Protein AF-A0A1H6Q653-F1 (afdb_monomer_lite)

Radius of gyration: 21.69 Å; chains: 1; bounding box: 56×38×57 Å

Foldseek 3Di:
DFDPLLLVLQPWDFDDDPFTKTKHALQCPSPPQQWDFDADPVRAGPWIGGPNHTDDSVVSVVVNVQRRPKMWMQGPVVRDIDIDSDDPVSNVSSVVRSVVSSVVSVVVLVVLLVVLVVVLVVVLVVCVVVVNDPVRSVVSVQLSVQLSVCCVVCVSVLCNVCVPDDPVVSSVVSVVVSNVVSVVVD

Structure (mmCIF, N/CA/C/O backbone):
data_AF-A0A1H6Q653-F1
#
_entry.id   AF-A0A1H6Q653-F1
#
loop_
_atom_site.group_PDB
_atom_site.id
_atom_site.type_symbol
_atom_site.label_atom_id
_atom_site.label_alt_id
_atom_site.label_comp_id
_atom_site.label_asym_id
_atom_site.label_entity_id
_atom_site.label_seq_id
_atom_site.pdbx_PDB_ins_code
_atom_site.Cartn_x
_atom_site.Cartn_y
_atom_site.Cartn_z
_atom_site.occupancy
_atom_site.B_iso_or_equiv
_atom_site.auth_seq_id
_atom_site.auth_comp_id
_atom_site.auth_asym_id
_atom_site.auth_atom_id
_atom_site.pdbx_PDB_model_num
ATOM 1 N N . MET A 1 1 ? -12.067 5.304 -8.163 1.00 85.94 1 MET A N 1
ATOM 2 C CA . MET A 1 1 ? -11.241 6.186 -7.327 1.00 85.94 1 MET A CA 1
ATOM 3 C C . MET A 1 1 ? -10.542 5.385 -6.250 1.00 85.94 1 MET A C 1
ATOM 5 O O . MET A 1 1 ? -11.200 4.872 -5.347 1.00 85.94 1 MET A O 1
ATOM 9 N N . MET A 1 2 ? -9.223 5.234 -6.384 1.00 90.38 2 MET A N 1
ATOM 10 C CA . MET A 1 2 ? -8.399 4.565 -5.373 1.00 90.38 2 MET A CA 1
ATOM 11 C C . MET A 1 2 ? -8.226 5.456 -4.147 1.00 90.38 2 MET A C 1
ATOM 13 O O . MET A 1 2 ? -8.045 6.671 -4.261 1.00 90.38 2 MET A O 1
ATOM 17 N N . GLN A 1 3 ? -8.271 4.842 -2.966 1.00 89.19 3 GLN A N 1
ATOM 18 C CA . GLN A 1 3 ? -8.083 5.576 -1.720 1.00 89.19 3 GLN A CA 1
ATOM 19 C C . GLN A 1 3 ? -6.610 5.926 -1.499 1.00 89.19 3 GLN A C 1
ATOM 21 O O . GLN A 1 3 ? -5.706 5.122 -1.724 1.00 89.19 3 GLN A O 1
ATOM 26 N N . ARG A 1 4 ? -6.382 7.138 -0.996 1.00 88.69 4 ARG A N 1
ATOM 27 C CA . ARG A 1 4 ? -5.061 7.672 -0.651 1.00 88.69 4 ARG A CA 1
ATOM 28 C C . ARG A 1 4 ? -4.251 6.714 0.224 1.00 88.69 4 ARG A C 1
ATOM 30 O O . ARG A 1 4 ? -3.125 6.368 -0.117 1.00 88.69 4 ARG A O 1
ATOM 37 N N . ASP A 1 5 ? -4.856 6.248 1.308 1.00 84.25 5 ASP A N 1
ATOM 38 C CA . ASP A 1 5 ? -4.221 5.349 2.270 1.00 84.25 5 ASP A CA 1
ATOM 39 C C . ASP A 1 5 ? -3.778 4.039 1.603 1.00 84.25 5 ASP A C 1
ATOM 41 O O . ASP A 1 5 ? -2.650 3.580 1.781 1.00 84.25 5 ASP A O 1
ATOM 45 N N . THR A 1 6 ? -4.625 3.481 0.741 1.00 87.94 6 THR A N 1
ATOM 46 C CA . THR A 1 6 ? -4.312 2.286 -0.045 1.00 87.94 6 THR A CA 1
ATOM 47 C C . THR A 1 6 ? -3.056 2.471 -0.896 1.00 87.94 6 THR A C 1
ATOM 49 O O . THR A 1 6 ? -2.191 1.597 -0.915 1.00 87.94 6 THR A O 1
ATOM 52 N N . LEU A 1 7 ? -2.936 3.601 -1.592 1.00 90.19 7 LEU A N 1
ATOM 53 C CA . LEU A 1 7 ? -1.801 3.876 -2.472 1.00 90.19 7 LEU A CA 1
ATOM 54 C C . LEU A 1 7 ? -0.503 4.115 -1.689 1.00 90.19 7 LEU A C 1
ATOM 56 O O . LEU A 1 7 ? 0.554 3.630 -2.089 1.00 90.19 7 LEU A O 1
ATOM 60 N N . VAL A 1 8 ? -0.585 4.775 -0.531 1.00 88.69 8 VAL A N 1
ATOM 61 C CA . VAL A 1 8 ? 0.550 4.903 0.399 1.00 88.69 8 VAL A CA 1
ATOM 62 C C . VAL A 1 8 ? 1.004 3.528 0.899 1.00 88.69 8 VAL A C 1
ATOM 64 O O . VAL A 1 8 ? 2.202 3.264 0.987 1.00 88.69 8 VAL A O 1
ATOM 67 N N . ALA A 1 9 ? 0.065 2.616 1.168 1.00 83.94 9 ALA A N 1
ATOM 68 C CA . ALA A 1 9 ? 0.374 1.268 1.653 1.00 83.94 9 ALA A CA 1
ATOM 69 C C . ALA A 1 9 ? 1.198 0.438 0.675 1.00 83.94 9 ALA A C 1
ATOM 71 O O . ALA A 1 9 ? 1.962 -0.429 1.094 1.00 83.94 9 ALA A O 1
ATOM 72 N N . ILE A 1 10 ? 1.034 0.695 -0.620 1.00 86.81 10 ILE A N 1
ATOM 73 C CA . ILE A 1 10 ? 1.745 -0.016 -1.682 1.00 86.81 10 ILE A CA 1
ATOM 74 C C . ILE A 1 10 ? 2.991 0.747 -2.163 1.00 86.81 10 ILE A C 1
ATOM 76 O O . ILE A 1 10 ? 3.562 0.392 -3.189 1.00 86.81 10 ILE A O 1
ATOM 80 N N . GLY A 1 11 ? 3.430 1.769 -1.417 1.00 87.94 11 GLY A N 1
ATOM 81 C CA . GLY A 1 11 ? 4.698 2.471 -1.642 1.00 87.94 11 GLY A CA 1
ATOM 82 C C . GLY A 1 11 ? 4.579 3.885 -2.212 1.00 87.94 11 GLY A C 1
ATOM 83 O O . GLY A 1 11 ? 5.605 4.494 -2.505 1.00 87.94 11 GLY A O 1
ATOM 84 N N . GLY A 1 12 ? 3.365 4.421 -2.361 1.00 92.00 12 GLY A N 1
ATOM 85 C CA . GLY A 1 12 ? 3.156 5.7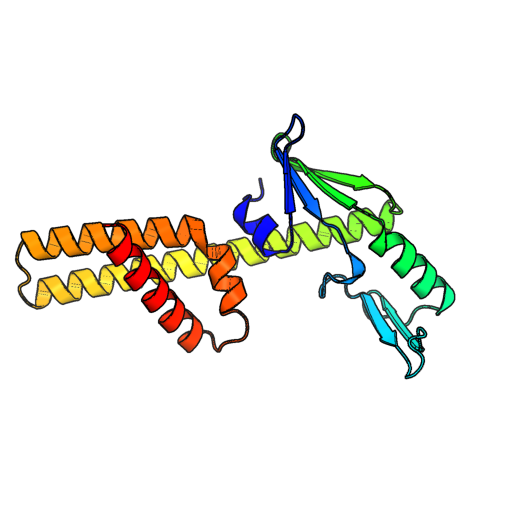87 -2.837 1.00 92.00 12 GLY A CA 1
ATOM 86 C C . GLY A 1 12 ? 3.648 6.833 -1.833 1.00 92.00 12 GLY A C 1
ATOM 87 O O . GLY A 1 12 ? 3.426 6.713 -0.625 1.00 92.00 12 GLY A O 1
ATOM 88 N N . LYS A 1 13 ? 4.288 7.888 -2.335 1.00 91.75 13 LYS A N 1
ATOM 89 C CA . LYS A 1 13 ? 4.781 9.032 -1.559 1.00 91.75 13 LYS A CA 1
ATOM 90 C C . LYS A 1 13 ? 3.986 10.284 -1.897 1.00 91.75 13 LYS A C 1
ATOM 92 O O . LYS A 1 13 ? 3.662 10.517 -3.056 1.00 91.75 13 LYS A O 1
ATOM 97 N N . TYR A 1 14 ? 3.678 11.096 -0.888 1.00 91.62 14 TYR A N 1
ATOM 98 C CA . TYR A 1 14 ? 2.944 12.346 -1.090 1.00 91.62 14 TYR A CA 1
ATOM 99 C C . TYR A 1 14 ? 3.755 13.358 -1.871 1.00 91.62 14 TYR A C 1
ATOM 101 O O . TYR A 1 14 ? 4.890 13.668 -1.509 1.00 91.62 14 TYR A O 1
ATOM 109 N N . TRP A 1 15 ? 3.107 13.920 -2.883 1.00 90.38 15 TRP A N 1
ATOM 110 C CA . TRP A 1 15 ? 3.552 15.114 -3.564 1.00 90.38 15 TRP A CA 1
ATOM 111 C C . TRP A 1 15 ? 2.441 16.156 -3.508 1.00 90.38 15 TRP A C 1
ATOM 113 O O . TRP A 1 15 ? 1.271 15.873 -3.778 1.00 90.38 15 TRP A O 1
ATOM 123 N N . ARG A 1 16 ? 2.805 17.364 -3.087 1.00 82.38 16 ARG A N 1
ATOM 124 C CA . ARG A 1 16 ? 1.890 18.497 -3.012 1.00 82.38 16 ARG A CA 1
ATOM 125 C C . ARG A 1 16 ? 2.578 19.688 -3.654 1.00 82.38 16 ARG A C 1
ATOM 127 O O . ARG A 1 16 ? 3.237 20.462 -2.971 1.00 82.38 16 ARG A O 1
ATOM 134 N N . ASP A 1 17 ? 2.409 19.793 -4.963 1.00 77.81 17 ASP A N 1
ATOM 135 C CA . ASP A 1 17 ? 2.777 20.969 -5.742 1.00 77.81 17 ASP A CA 1
ATOM 136 C C . ASP A 1 17 ? 1.609 21.289 -6.676 1.00 77.81 17 ASP A C 1
ATOM 138 O O . ASP A 1 17 ? 1.369 20.570 -7.643 1.00 77.81 17 ASP A O 1
ATOM 142 N N . ASN A 1 18 ? 0.812 22.297 -6.306 1.00 76.56 18 ASN A N 1
ATOM 143 C CA . ASN A 1 18 ? -0.440 22.747 -6.944 1.00 76.56 18 ASN A CA 1
ATOM 144 C C . ASN A 1 18 ? -1.599 21.733 -7.035 1.00 76.56 18 ASN A C 1
ATOM 146 O O . ASN A 1 18 ? -2.757 22.142 -6.983 1.00 76.56 18 ASN A O 1
ATOM 150 N N . GLN A 1 19 ? -1.321 20.432 -7.094 1.00 84.75 19 GLN A N 1
ATOM 151 C CA . GLN A 1 19 ? -2.299 19.347 -7.098 1.00 84.75 19 GLN A CA 1
ATOM 152 C C . GLN A 1 19 ? -1.905 18.270 -6.088 1.00 84.75 19 GLN A C 1
ATOM 154 O O . GLN A 1 19 ? -0.725 18.022 -5.818 1.00 84.75 19 GLN A O 1
ATOM 159 N N . GLU A 1 20 ? -2.912 17.626 -5.500 1.00 91.44 20 GLU A N 1
ATOM 160 C CA . GLU A 1 20 ? -2.680 16.481 -4.631 1.00 91.44 20 GLU A CA 1
ATOM 161 C C . GLU A 1 20 ? -2.431 15.240 -5.488 1.00 91.44 20 GLU A C 1
ATOM 163 O O . GLU A 1 20 ? -3.301 14.801 -6.242 1.00 91.44 20 GLU A O 1
ATOM 168 N N . SER A 1 21 ? -1.234 14.675 -5.359 1.00 94.00 21 SER A N 1
ATOM 169 C CA . SER A 1 21 ? -0.830 13.465 -6.067 1.00 94.00 21 SER A CA 1
ATOM 170 C C . SER A 1 21 ? 0.003 12.556 -5.166 1.00 94.00 21 SER A C 1
ATOM 172 O O . SER A 1 21 ? 0.525 12.951 -4.115 1.00 94.00 21 SER A O 1
ATOM 174 N N . LEU A 1 22 ? 0.097 11.294 -5.566 1.00 95.12 22 LEU A N 1
ATOM 175 C CA . LEU A 1 22 ? 1.086 10.362 -5.039 1.00 95.12 22 LEU A CA 1
ATOM 176 C C . LEU A 1 22 ? 2.050 9.996 -6.150 1.00 95.12 22 LEU A C 1
ATOM 178 O O . LEU A 1 22 ? 1.614 9.769 -7.271 1.00 95.12 22 LEU A O 1
ATOM 182 N N . TYR A 1 23 ? 3.331 9.874 -5.834 1.00 94.88 23 TYR A N 1
ATOM 183 C CA . TYR A 1 23 ? 4.325 9.359 -6.765 1.00 94.88 23 TYR A CA 1
ATOM 184 C C . TYR A 1 23 ? 4.951 8.067 -6.256 1.00 94.88 23 TYR A C 1
ATOM 186 O O . TYR A 1 23 ? 5.047 7.817 -5.053 1.00 94.88 23 TYR A O 1
ATOM 194 N N . PHE A 1 24 ? 5.380 7.249 -7.203 1.00 94.00 24 PHE A N 1
ATOM 195 C CA . PHE A 1 24 ? 6.100 6.008 -7.003 1.00 94.00 24 PHE A CA 1
ATOM 196 C C . PHE A 1 24 ? 7.468 6.171 -7.654 1.00 94.00 24 PHE A C 1
ATOM 198 O O . PHE A 1 24 ? 7.561 6.459 -8.846 1.00 94.00 24 PHE A O 1
ATOM 205 N N . GLU A 1 25 ? 8.516 5.988 -6.861 1.00 92.12 25 GLU A N 1
ATOM 206 C CA . GLU A 1 25 ? 9.911 6.021 -7.296 1.00 92.12 25 GLU A CA 1
ATOM 207 C C . GLU A 1 25 ? 10.604 4.712 -6.911 1.00 92.12 25 GLU A C 1
ATOM 209 O O . GLU A 1 25 ? 10.045 3.899 -6.170 1.00 92.12 25 GLU A O 1
ATOM 214 N N . GLY A 1 26 ? 11.831 4.504 -7.397 1.00 86.81 26 GLY A N 1
ATOM 215 C CA . GLY A 1 26 ? 12.579 3.288 -7.083 1.00 86.81 26 GLY A CA 1
ATOM 216 C C . GLY A 1 26 ? 11.827 2.037 -7.535 1.00 86.81 26 GLY A C 1
ATOM 217 O O . GLY A 1 26 ? 11.799 1.039 -6.820 1.00 86.81 26 GLY A O 1
ATOM 218 N N . LEU A 1 27 ? 11.204 2.092 -8.717 1.00 87.19 27 LEU A N 1
ATOM 219 C CA . LEU A 1 27 ? 10.243 1.090 -9.188 1.00 87.19 27 LEU A CA 1
ATOM 220 C C . LEU A 1 27 ? 10.844 -0.322 -9.225 1.00 87.19 27 LEU A C 1
ATOM 222 O O . LEU A 1 27 ? 10.144 -1.293 -8.973 1.00 87.19 27 LEU A O 1
ATOM 226 N N . HIS A 1 28 ? 12.156 -0.443 -9.432 1.00 82.06 28 HIS A N 1
ATOM 227 C CA . HIS A 1 28 ? 12.895 -1.707 -9.352 1.00 82.06 28 HIS A CA 1
ATOM 228 C C . HIS A 1 28 ? 12.794 -2.423 -7.989 1.00 82.06 28 HIS A C 1
ATOM 230 O O . HIS A 1 28 ? 12.995 -3.631 -7.928 1.00 82.06 28 HIS A O 1
ATOM 236 N N . GLN A 1 29 ? 12.496 -1.700 -6.904 1.00 76.81 29 GLN A N 1
ATOM 237 C CA . GLN A 1 29 ? 12.327 -2.246 -5.549 1.00 76.81 29 GLN A CA 1
ATOM 238 C C . GLN A 1 29 ? 10.897 -2.687 -5.263 1.00 76.81 29 GLN A C 1
ATOM 240 O O . GLN A 1 29 ? 10.632 -3.291 -4.223 1.00 76.81 29 GLN A O 1
ATOM 245 N N . LEU A 1 30 ? 9.958 -2.389 -6.162 1.00 72.94 30 LEU A N 1
ATOM 246 C CA . LEU A 1 30 ? 8.613 -2.917 -6.050 1.00 72.94 30 LEU A CA 1
ATOM 247 C C . LEU A 1 30 ? 8.711 -4.428 -6.279 1.00 72.94 30 LEU A C 1
ATOM 249 O O . LEU A 1 30 ? 8.698 -4.894 -7.419 1.00 72.94 30 LEU A O 1
ATOM 253 N N . GLU A 1 31 ? 8.776 -5.190 -5.177 1.00 60.97 31 GLU A N 1
ATOM 254 C CA . GLU A 1 31 ? 8.903 -6.662 -5.120 1.00 60.97 31 GLU A CA 1
ATOM 255 C C . GLU A 1 31 ? 7.953 -7.390 -6.088 1.00 60.97 31 GLU A C 1
ATOM 257 O O . GLU A 1 31 ? 8.161 -8.535 -6.480 1.00 60.97 31 GLU A O 1
ATOM 262 N N . LYS A 1 32 ? 6.879 -6.708 -6.481 1.00 63.88 32 LYS A N 1
ATOM 263 C CA . LYS A 1 32 ? 5.774 -7.215 -7.276 1.00 63.88 32 LYS A CA 1
ATOM 264 C C . LYS A 1 32 ? 5.751 -6.695 -8.712 1.00 63.88 32 LYS A C 1
ATOM 266 O O . LYS A 1 32 ? 4.692 -6.762 -9.329 1.00 63.88 32 LYS A O 1
ATOM 271 N N . LEU A 1 33 ? 6.864 -6.214 -9.274 1.00 67.50 33 LEU A N 1
ATOM 272 C CA . LEU A 1 33 ? 7.015 -6.027 -10.729 1.00 67.50 33 LEU A CA 1
ATOM 273 C C . LEU A 1 33 ? 7.331 -7.324 -11.486 1.00 67.50 33 LEU A C 1
ATOM 275 O O . LEU A 1 33 ? 7.386 -7.311 -12.710 1.00 67.50 33 LEU A O 1
ATOM 279 N N . ASN A 1 34 ? 7.497 -8.453 -10.780 1.00 75.69 34 ASN A N 1
ATOM 280 C CA . ASN A 1 34 ? 8.090 -9.687 -11.321 1.00 75.69 34 ASN A CA 1
ATOM 281 C C . ASN A 1 34 ? 9.407 -9.405 -12.052 1.00 75.69 34 ASN A C 1
ATOM 283 O O . ASN A 1 34 ? 9.733 -10.105 -13.006 1.00 75.69 34 ASN A O 1
ATOM 287 N N . PHE A 1 35 ? 10.115 -8.365 -11.620 1.00 85.44 35 PHE A N 1
ATOM 288 C CA . PHE A 1 35 ? 11.455 -8.067 -12.062 1.00 85.44 35 PHE A CA 1
ATOM 289 C C . PHE A 1 35 ? 12.388 -8.469 -10.932 1.00 85.44 35 PHE A C 1
ATOM 291 O O . PHE A 1 35 ? 12.412 -7.838 -9.878 1.00 85.44 35 PHE A O 1
ATOM 298 N N . GLN A 1 36 ? 13.071 -9.589 -11.119 1.00 87.62 36 GLN A N 1
ATOM 299 C CA . GLN A 1 36 ? 14.013 -10.130 -10.153 1.00 87.62 36 GLN A CA 1
ATOM 300 C C . GLN A 1 36 ? 15.399 -10.036 -10.758 1.00 87.62 36 GLN A C 1
ATOM 302 O O . GLN A 1 36 ? 15.593 -10.385 -11.919 1.00 87.62 36 GLN A O 1
ATOM 307 N N . VAL A 1 37 ? 16.357 -9.567 -9.971 1.00 89.25 37 VAL A N 1
ATOM 308 C CA . VAL A 1 37 ? 17.746 -9.458 -10.401 1.00 89.25 37 VAL A CA 1
ATOM 309 C C . VAL A 1 37 ? 18.601 -10.177 -9.378 1.00 89.25 37 VAL A C 1
ATOM 311 O O . VAL A 1 37 ? 18.590 -9.838 -8.196 1.00 89.25 37 VAL A O 1
ATOM 314 N N . VAL A 1 38 ? 19.334 -11.180 -9.844 1.00 90.56 38 VAL A N 1
ATOM 315 C CA . VAL A 1 38 ? 20.347 -11.882 -9.064 1.00 90.56 38 VAL A CA 1
ATOM 316 C C . VAL A 1 38 ? 21.681 -11.218 -9.359 1.00 90.56 38 VAL A C 1
ATOM 318 O O . VAL A 1 38 ? 22.100 -11.132 -10.516 1.00 90.56 38 VAL A O 1
ATOM 321 N N . TYR A 1 39 ? 22.346 -10.747 -8.311 1.00 92.56 39 TYR A N 1
ATOM 322 C CA . TYR A 1 39 ? 23.678 -10.160 -8.400 1.00 92.56 39 TYR A CA 1
ATOM 323 C C . TYR A 1 39 ? 24.736 -11.201 -8.026 1.00 92.56 39 TYR A C 1
ATOM 325 O O . TYR A 1 39 ? 24.497 -12.053 -7.170 1.00 92.56 39 TYR A O 1
ATOM 333 N N . ASP A 1 40 ? 25.898 -11.145 -8.671 1.00 92.81 40 ASP A N 1
ATOM 334 C CA . ASP A 1 40 ? 27.069 -11.920 -8.259 1.00 92.81 40 ASP A CA 1
ATOM 335 C C . ASP A 1 40 ? 27.786 -11.278 -7.055 1.00 92.81 40 ASP A C 1
ATOM 337 O O . ASP A 1 40 ? 27.420 -10.202 -6.574 1.00 92.81 40 ASP A O 1
ATOM 341 N N . SER A 1 41 ? 28.841 -11.934 -6.560 1.00 94.00 41 SER A N 1
ATOM 342 C CA . SER A 1 41 ? 29.646 -11.441 -5.434 1.00 94.00 41 SER A CA 1
ATOM 343 C C . SER A 1 41 ? 30.362 -10.114 -5.713 1.00 94.00 41 SER A C 1
ATOM 345 O O . SER A 1 41 ? 30.824 -9.472 -4.774 1.00 94.00 41 SER A O 1
ATOM 347 N N . ALA A 1 42 ? 30.473 -9.703 -6.979 1.00 94.06 42 ALA A N 1
ATOM 348 C CA . ALA A 1 42 ? 31.050 -8.426 -7.388 1.00 94.06 42 ALA A CA 1
ATOM 349 C C . ALA A 1 42 ? 29.984 -7.326 -7.572 1.00 94.06 42 ALA A C 1
ATOM 351 O O . ALA A 1 42 ? 30.320 -6.210 -7.967 1.00 94.06 42 ALA A O 1
ATOM 352 N N . GLY A 1 43 ? 28.704 -7.619 -7.307 1.00 90.75 43 GLY A N 1
ATOM 353 C CA . GLY A 1 43 ? 27.592 -6.681 -7.478 1.00 90.75 43 GLY A CA 1
ATOM 354 C C . GLY A 1 43 ? 27.145 -6.501 -8.932 1.00 90.75 43 GLY A C 1
ATOM 355 O O . GLY A 1 43 ? 26.387 -5.581 -9.235 1.00 90.75 43 GLY A O 1
ATOM 356 N N . SER A 1 44 ? 27.593 -7.359 -9.849 1.00 90.75 44 SER A N 1
ATOM 357 C CA . SER A 1 44 ? 27.161 -7.341 -11.246 1.00 90.75 44 SER A CA 1
ATOM 358 C C . SER A 1 44 ? 25.915 -8.199 -11.456 1.00 90.75 44 SER A C 1
ATOM 360 O O . SER A 1 44 ? 25.703 -9.196 -10.774 1.00 90.75 44 SER A O 1
ATOM 362 N N . VAL A 1 45 ? 25.077 -7.820 -12.430 1.00 92.00 45 VAL A N 1
ATOM 363 C CA . VAL A 1 45 ? 23.893 -8.610 -12.816 1.00 92.00 45 VAL A CA 1
ATOM 364 C C . VAL A 1 45 ? 24.334 -9.988 -13.320 1.00 92.00 45 VAL A C 1
ATOM 366 O O . VAL A 1 45 ? 24.920 -10.110 -14.404 1.00 92.00 45 VAL A O 1
ATOM 369 N N . ASN A 1 46 ? 24.036 -11.021 -12.535 1.00 93.06 46 ASN A N 1
ATOM 370 C CA . ASN A 1 46 ? 24.278 -12.415 -12.878 1.00 93.06 46 ASN A CA 1
ATOM 371 C C . ASN A 1 46 ? 23.124 -12.995 -13.701 1.00 93.06 46 ASN A C 1
ATOM 373 O O . ASN A 1 46 ? 23.360 -13.628 -14.725 1.00 93.06 46 ASN A O 1
ATOM 377 N N . GLU A 1 47 ? 21.892 -12.722 -13.284 1.00 93.31 47 GLU A N 1
ATOM 378 C CA . GLU A 1 47 ? 20.664 -13.190 -13.923 1.00 93.31 47 GLU A CA 1
ATOM 379 C C . GLU A 1 47 ? 19.553 -12.170 -13.672 1.00 93.31 47 GLU A C 1
ATOM 381 O O . GLU A 1 47 ? 19.542 -11.497 -12.639 1.00 93.31 47 GLU A O 1
ATOM 386 N N . ALA A 1 48 ? 18.632 -12.032 -14.618 1.00 92.44 48 ALA A N 1
ATOM 387 C CA . ALA A 1 48 ? 17.450 -11.213 -14.435 1.00 92.44 48 ALA A CA 1
ATOM 388 C C . ALA A 1 48 ? 16.233 -11.917 -15.018 1.00 92.44 48 ALA A C 1
ATOM 390 O O . ALA A 1 48 ? 16.300 -12.469 -16.114 1.00 92.44 48 ALA A O 1
ATOM 391 N N . ILE A 1 49 ? 15.132 -11.869 -14.280 1.00 90.19 49 ILE A N 1
ATOM 392 C CA . ILE A 1 49 ? 13.862 -12.480 -14.645 1.00 90.19 49 ILE A CA 1
ATOM 393 C C . ILE A 1 49 ? 12.829 -11.365 -14.730 1.00 90.19 49 ILE A C 1
ATOM 395 O O . ILE A 1 49 ? 12.639 -10.637 -13.756 1.00 90.19 49 ILE A O 1
ATOM 399 N N . LEU A 1 50 ? 12.153 -11.242 -15.870 1.00 87.19 50 LEU A N 1
ATOM 400 C CA . LEU A 1 50 ? 11.015 -10.351 -16.064 1.00 87.19 50 LEU A CA 1
ATOM 401 C C . LEU A 1 50 ? 9.789 -11.195 -16.398 1.00 87.19 50 LEU A C 1
ATOM 403 O O . LEU A 1 50 ? 9.807 -11.987 -17.331 1.00 87.19 50 LEU A O 1
ATOM 407 N N . ASN A 1 51 ? 8.713 -11.045 -15.626 1.00 84.81 51 ASN A N 1
ATOM 408 C CA . ASN A 1 51 ? 7.469 -11.799 -15.833 1.00 84.81 51 ASN A CA 1
ATOM 409 C C . ASN A 1 51 ? 7.639 -13.337 -15.820 1.00 84.81 51 ASN A C 1
ATOM 411 O O . ASN A 1 51 ? 6.794 -14.049 -16.348 1.00 84.81 51 ASN A O 1
ATOM 415 N N . GLY A 1 52 ? 8.675 -13.849 -15.148 1.00 87.38 52 GLY A N 1
ATOM 416 C CA . GLY A 1 52 ? 8.975 -15.285 -15.083 1.00 87.38 52 GLY A CA 1
ATOM 417 C C . GLY A 1 52 ? 9.909 -15.787 -16.187 1.00 87.38 52 GLY A C 1
ATOM 418 O O . GLY A 1 52 ? 10.285 -16.954 -16.158 1.00 87.38 52 GLY A O 1
ATOM 419 N N . GLU A 1 53 ? 10.326 -14.920 -17.110 1.00 89.19 53 GLU A N 1
ATOM 420 C CA . GLU A 1 53 ? 11.254 -15.251 -18.192 1.00 89.19 53 GLU A CA 1
ATOM 421 C C . GLU A 1 53 ? 12.632 -14.641 -17.935 1.00 89.19 53 GLU A C 1
ATOM 423 O O . GLU A 1 53 ? 12.741 -13.495 -17.493 1.00 89.19 53 GLU A O 1
ATOM 428 N N . VAL A 1 54 ? 13.692 -15.403 -18.213 1.00 93.38 54 VAL A N 1
ATOM 429 C CA . VAL A 1 54 ? 15.069 -14.902 -18.130 1.00 93.38 54 VAL A CA 1
ATOM 430 C C . VAL A 1 54 ? 15.304 -13.915 -19.268 1.00 93.38 54 VAL A C 1
ATOM 432 O O . VAL A 1 54 ? 15.117 -14.259 -20.434 1.00 93.38 54 VAL A O 1
ATOM 435 N N . ILE A 1 55 ? 15.761 -12.709 -18.935 1.00 93.75 55 ILE A N 1
ATOM 436 C CA . ILE A 1 55 ? 16.090 -11.672 -19.916 1.00 93.75 55 ILE A CA 1
ATOM 437 C C . ILE A 1 55 ? 17.611 -11.487 -20.059 1.00 93.75 55 ILE A C 1
ATOM 439 O O . ILE A 1 55 ? 18.371 -11.743 -19.116 1.00 93.75 55 ILE A O 1
ATOM 443 N N . PRO A 1 56 ? 18.099 -10.997 -21.214 1.00 95.31 56 PRO A N 1
ATOM 444 C CA . PRO A 1 56 ? 19.511 -10.689 -21.413 1.00 95.31 56 PRO A CA 1
ATOM 445 C C . PRO A 1 56 ? 20.064 -9.685 -20.389 1.00 95.31 56 PRO A C 1
ATOM 447 O O . PRO A 1 56 ? 19.430 -8.682 -20.059 1.00 95.31 56 PRO A O 1
ATOM 450 N N . LYS A 1 57 ? 21.318 -9.877 -19.953 1.00 93.56 57 LYS A N 1
ATOM 451 C CA . LYS A 1 57 ? 21.989 -8.996 -18.971 1.00 93.56 57 LYS A CA 1
ATOM 452 C C . LYS A 1 57 ? 22.000 -7.521 -19.378 1.00 93.56 57 LYS A C 1
ATOM 454 O O . LYS A 1 57 ? 21.868 -6.644 -18.528 1.00 93.56 57 LYS A O 1
ATOM 459 N N . GLN A 1 58 ? 22.195 -7.239 -20.666 1.00 92.81 58 GLN A N 1
ATOM 460 C CA . GLN A 1 58 ? 22.204 -5.869 -21.179 1.00 92.81 58 GLN A CA 1
ATOM 461 C C . GLN A 1 5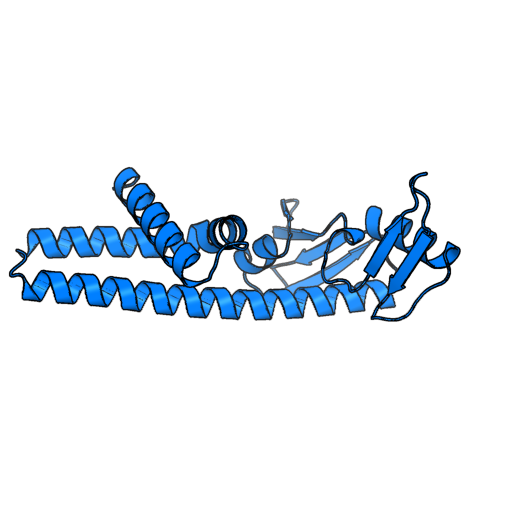8 ? 20.823 -5.218 -21.055 1.00 92.81 58 GLN A C 1
ATOM 463 O O . GLN A 1 58 ? 20.724 -4.072 -20.622 1.00 92.81 58 GLN A O 1
ATOM 468 N N . GLU A 1 59 ? 19.767 -5.967 -21.370 1.00 91.50 59 GLU A N 1
ATOM 469 C CA . GLU A 1 59 ? 18.389 -5.515 -21.212 1.00 91.50 59 GLU A CA 1
ATOM 470 C C . GLU A 1 59 ? 18.048 -5.289 -19.738 1.00 91.50 59 GLU A C 1
ATOM 472 O O . GLU A 1 59 ? 17.525 -4.236 -19.388 1.00 91.50 59 GLU A O 1
ATOM 477 N N . ALA A 1 60 ? 18.453 -6.201 -18.853 1.00 92.12 60 ALA A N 1
ATOM 478 C CA . ALA A 1 60 ? 18.277 -6.045 -17.413 1.00 92.12 60 ALA A CA 1
ATOM 479 C C . ALA A 1 60 ? 18.945 -4.779 -16.859 1.00 92.12 60 ALA A C 1
ATOM 481 O O . ALA A 1 60 ? 18.343 -4.054 -16.071 1.00 92.12 60 ALA A O 1
ATOM 482 N N . ARG A 1 61 ? 20.181 -4.482 -17.286 1.00 91.31 61 ARG A N 1
ATOM 483 C CA . ARG A 1 61 ? 20.896 -3.254 -16.894 1.00 91.31 61 ARG A CA 1
ATOM 484 C C . ARG A 1 61 ? 20.188 -1.999 -17.401 1.00 91.31 61 ARG A C 1
ATOM 486 O O . ARG A 1 61 ? 20.076 -1.032 -16.651 1.00 91.31 61 ARG A O 1
ATOM 493 N N . ARG A 1 62 ? 19.699 -2.023 -18.647 1.00 91.12 62 ARG A N 1
ATOM 494 C CA . ARG A 1 62 ? 18.903 -0.930 -19.221 1.00 91.12 62 ARG A CA 1
ATOM 495 C C . ARG A 1 62 ? 17.633 -0.702 -18.397 1.00 91.12 62 ARG A C 1
ATOM 497 O O . ARG A 1 62 ? 17.425 0.405 -17.916 1.00 91.12 62 ARG A O 1
ATOM 504 N N . LEU A 1 63 ? 16.858 -1.760 -18.151 1.00 90.25 63 LEU A N 1
ATOM 505 C CA . LEU A 1 63 ? 15.629 -1.709 -17.356 1.00 90.25 63 LEU A CA 1
ATOM 506 C C . LEU A 1 63 ? 15.879 -1.228 -15.925 1.00 90.25 63 LEU A C 1
ATOM 508 O O . LEU A 1 63 ? 15.146 -0.378 -15.440 1.00 90.25 63 LEU A O 1
ATOM 512 N N . LEU A 1 64 ? 16.932 -1.700 -15.249 1.00 90.75 64 LEU A N 1
ATOM 513 C CA . LEU A 1 64 ? 17.316 -1.190 -13.926 1.00 90.75 64 LEU A CA 1
ATOM 514 C C . LEU A 1 64 ? 17.601 0.314 -13.950 1.00 90.75 64 LEU A C 1
ATOM 516 O O . LEU A 1 64 ? 17.179 1.046 -13.053 1.00 90.75 64 LEU A O 1
ATOM 520 N N . SER A 1 65 ? 18.315 0.783 -14.974 1.00 90.50 65 SER A N 1
ATOM 521 C CA . SER A 1 65 ? 18.614 2.205 -15.127 1.00 90.50 65 SER A CA 1
ATOM 522 C C . SER A 1 65 ? 17.352 3.031 -15.388 1.00 90.50 65 SER A C 1
ATOM 524 O O . SER A 1 65 ? 17.244 4.135 -14.862 1.00 90.50 65 SER A O 1
ATOM 526 N N . GLU A 1 66 ? 16.404 2.517 -16.171 1.00 90.44 66 GLU A N 1
ATOM 527 C CA . GLU A 1 66 ? 15.120 3.180 -16.433 1.00 90.44 66 GLU A CA 1
ATOM 528 C C . GLU A 1 66 ? 14.263 3.209 -15.161 1.00 90.44 66 GLU A C 1
ATOM 530 O O . GLU A 1 66 ? 13.914 4.275 -14.663 1.00 90.44 66 GLU A O 1
ATOM 535 N N . LEU A 1 67 ? 14.039 2.051 -14.536 1.00 91.19 67 LEU A N 1
ATOM 536 C CA . LEU A 1 67 ? 13.224 1.898 -13.326 1.00 91.19 67 LEU A CA 1
ATOM 537 C C . LEU A 1 67 ? 13.774 2.631 -12.091 1.00 91.19 67 LEU A C 1
ATOM 539 O O . LEU A 1 67 ? 13.031 2.865 -11.138 1.00 91.19 67 LEU A O 1
ATOM 543 N N . SER A 1 68 ? 15.073 2.935 -12.046 1.00 89.12 68 SER A N 1
ATOM 544 C CA . SER A 1 68 ? 15.684 3.694 -10.942 1.00 89.12 68 SER A CA 1
ATOM 545 C C . SER A 1 68 ? 15.512 5.206 -11.072 1.00 89.12 68 SER A C 1
ATOM 547 O O . SER A 1 68 ? 15.588 5.897 -10.060 1.00 89.12 68 SER A O 1
ATOM 549 N N . ARG A 1 69 ? 15.271 5.713 -12.286 1.00 90.69 69 ARG A N 1
ATOM 550 C CA . ARG A 1 69 ? 15.087 7.148 -12.570 1.00 90.69 69 ARG A CA 1
ATOM 551 C C . ARG A 1 69 ? 13.646 7.514 -12.912 1.00 90.69 69 ARG A C 1
ATOM 553 O O . ARG A 1 69 ? 13.321 8.691 -12.983 1.00 90.69 69 ARG A O 1
ATOM 560 N N . ALA A 1 70 ? 12.824 6.504 -13.153 1.00 94.19 70 ALA A N 1
ATOM 561 C CA . ALA A 1 70 ? 11.432 6.638 -13.503 1.00 94.19 70 ALA A CA 1
ATOM 562 C C . ALA A 1 70 ? 10.545 7.018 -12.321 1.00 94.19 70 ALA A C 1
ATOM 564 O O . ALA A 1 70 ? 10.745 6.560 -11.191 1.00 94.19 70 ALA A O 1
ATOM 565 N N . TYR A 1 71 ? 9.486 7.748 -12.651 1.00 94.50 71 TYR A N 1
ATOM 566 C CA . TYR A 1 71 ? 8.419 8.103 -11.733 1.00 94.50 71 TYR A CA 1
ATOM 567 C C . TYR A 1 71 ? 7.072 7.732 -12.337 1.00 94.50 71 TYR A C 1
ATOM 569 O O . TYR A 1 71 ? 6.849 7.850 -13.543 1.00 94.50 71 TYR A O 1
ATOM 577 N N . ILE A 1 72 ? 6.165 7.285 -11.478 1.00 96.00 72 ILE A N 1
ATOM 578 C CA . ILE A 1 72 ? 4.750 7.135 -11.805 1.00 96.00 72 ILE A CA 1
ATOM 579 C C . ILE A 1 72 ? 3.973 7.976 -10.811 1.00 96.00 72 ILE A C 1
ATOM 581 O O . ILE A 1 72 ? 4.150 7.804 -9.609 1.00 96.00 72 ILE A O 1
ATOM 585 N N . TRP A 1 73 ? 3.097 8.847 -11.294 1.00 96.62 73 TRP A N 1
ATOM 586 C CA . TRP A 1 73 ? 2.207 9.642 -10.459 1.00 96.62 73 TRP A CA 1
ATOM 587 C C . TRP A 1 73 ? 0.790 9.127 -10.560 1.00 96.62 73 TRP A C 1
ATOM 589 O O . TRP A 1 73 ? 0.373 8.647 -11.608 1.00 96.62 73 TRP A O 1
ATOM 599 N N . TYR A 1 74 ? 0.052 9.261 -9.471 1.00 96.94 74 TYR A N 1
ATOM 600 C CA . TYR A 1 74 ? -1.385 9.113 -9.417 1.00 96.94 74 TYR A CA 1
ATOM 601 C C . TYR A 1 74 ? -2.004 10.433 -8.971 1.00 96.94 74 TYR A C 1
ATOM 603 O O . TYR A 1 74 ? -1.689 10.940 -7.889 1.00 96.94 74 TYR A O 1
ATOM 611 N N . HIS A 1 75 ? -2.897 10.958 -9.800 1.00 95.31 75 HIS A N 1
ATOM 612 C CA . HIS A 1 75 ? -3.581 12.227 -9.589 1.00 95.31 75 HIS A CA 1
ATOM 613 C C . HIS A 1 75 ? -4.986 11.959 -9.052 1.00 95.31 75 HIS A C 1
ATOM 615 O O . HIS A 1 75 ? -5.798 11.284 -9.687 1.00 95.31 75 HIS A O 1
ATOM 621 N N . PHE A 1 76 ? -5.287 12.466 -7.854 1.00 93.38 76 PHE A N 1
ATOM 622 C CA . PHE A 1 76 ? -6.574 12.186 -7.204 1.00 93.38 76 PHE A CA 1
ATOM 623 C C . PHE A 1 76 ? -7.755 12.896 -7.871 1.00 93.38 76 PHE A C 1
ATOM 625 O O . PHE A 1 76 ? -8.877 12.407 -7.783 1.00 93.38 76 PHE A O 1
ATOM 632 N N . GLU A 1 77 ? -7.505 14.036 -8.516 1.00 92.38 77 GLU A N 1
ATOM 633 C CA . GLU A 1 77 ? -8.534 14.878 -9.134 1.00 92.38 77 GLU A CA 1
ATOM 634 C C . GLU A 1 77 ? -9.267 14.159 -10.276 1.00 92.38 77 GLU A C 1
ATOM 636 O O . GLU A 1 77 ? -10.488 14.253 -10.384 1.00 92.38 77 GLU A O 1
ATOM 641 N N . ASN A 1 78 ? -8.530 13.397 -11.084 1.00 94.50 78 ASN A N 1
ATOM 642 C CA . ASN A 1 78 ? -9.035 12.720 -12.279 1.00 94.50 78 ASN A CA 1
ATOM 643 C C . ASN A 1 78 ? -8.916 11.181 -12.236 1.00 94.50 78 ASN A C 1
ATOM 645 O O . ASN A 1 78 ? -9.376 10.531 -13.167 1.00 94.50 78 ASN A O 1
ATOM 649 N N . ASP A 1 79 ? -8.376 10.578 -11.165 1.00 94.62 79 ASP A N 1
ATOM 650 C CA . ASP A 1 79 ? -8.190 9.111 -11.032 1.00 94.62 79 ASP A CA 1
ATOM 651 C C . ASP A 1 79 ? -7.245 8.526 -12.113 1.00 94.62 79 ASP A C 1
ATOM 653 O O . ASP A 1 79 ? -7.360 7.365 -12.540 1.00 94.62 79 ASP A O 1
ATOM 657 N N . GLU A 1 80 ? -6.274 9.334 -12.554 1.00 95.94 80 GLU A N 1
ATOM 658 C CA . GLU A 1 80 ? -5.340 8.992 -13.628 1.00 95.94 80 GLU A CA 1
ATOM 659 C C . GLU A 1 80 ? -3.918 8.749 -13.128 1.00 95.94 80 GLU A C 1
ATOM 661 O O . GLU A 1 80 ? -3.449 9.349 -12.159 1.00 95.94 80 GLU A O 1
ATOM 666 N N . PHE A 1 81 ? -3.219 7.857 -13.837 1.00 96.81 81 PHE A N 1
ATOM 667 C CA . PHE A 1 81 ? -1.783 7.680 -13.678 1.00 96.81 81 PHE A CA 1
ATOM 668 C C . PHE A 1 81 ? -1.036 8.370 -14.815 1.00 96.81 81 PHE A C 1
ATOM 670 O O . PHE A 1 81 ? -1.394 8.194 -15.978 1.00 96.81 81 PHE A O 1
ATOM 677 N N . THR A 1 82 ? 0.046 9.065 -14.481 1.00 97.00 82 THR A N 1
ATOM 678 C CA . THR A 1 82 ? 1.030 9.572 -15.447 1.00 97.00 82 THR A CA 1
ATOM 679 C C . THR A 1 82 ? 2.405 8.991 -15.134 1.00 97.00 82 THR A C 1
ATOM 681 O O . THR A 1 82 ? 2.624 8.446 -14.052 1.00 97.00 82 THR A O 1
ATOM 684 N N . TYR A 1 83 ? 3.340 9.065 -16.078 1.00 96.50 83 TYR A N 1
ATOM 685 C CA . TYR A 1 83 ? 4.681 8.506 -15.914 1.00 96.50 83 TYR A CA 1
ATOM 686 C C . TYR A 1 83 ? 5.738 9.348 -16.631 1.00 96.50 83 TYR A C 1
ATOM 688 O O . TYR A 1 83 ? 5.436 10.055 -17.589 1.00 96.50 83 TYR A O 1
ATOM 696 N N . GLU A 1 84 ? 6.980 9.258 -16.160 1.00 95.25 84 GLU A N 1
ATOM 697 C CA . GLU A 1 84 ? 8.156 9.922 -16.729 1.00 95.25 84 GLU A CA 1
ATOM 698 C C . GLU A 1 84 ? 9.347 8.967 -16.649 1.00 95.25 84 GLU A C 1
ATOM 700 O O . GLU A 1 84 ? 9.494 8.212 -15.684 1.00 95.25 84 GLU A O 1
ATOM 705 N N . GLY A 1 85 ? 10.205 8.998 -17.670 1.00 92.44 85 GLY A N 1
ATOM 706 C CA . GLY A 1 85 ? 11.424 8.188 -17.704 1.00 92.44 85 GLY A CA 1
ATOM 707 C C . GLY A 1 85 ? 11.191 6.698 -17.979 1.00 92.44 85 GLY A C 1
ATOM 708 O O . GLY A 1 85 ? 12.082 5.897 -17.707 1.00 92.44 85 GLY A O 1
ATOM 709 N N . LEU A 1 86 ? 10.022 6.323 -18.514 1.00 91.06 86 LEU A N 1
ATOM 710 C CA . LEU A 1 86 ? 9.682 4.951 -18.902 1.00 91.06 86 LEU A CA 1
AT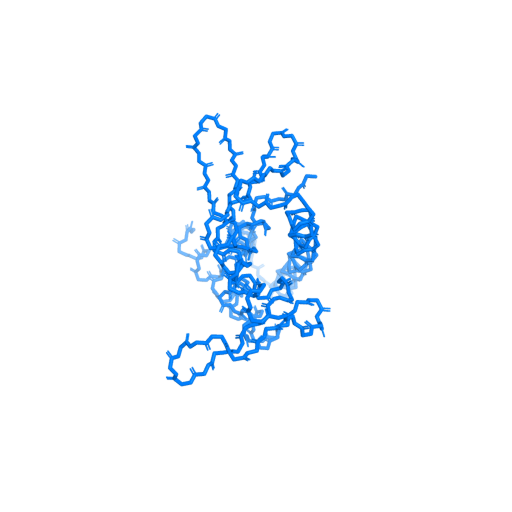OM 711 C C . LEU A 1 86 ? 9.159 4.875 -20.329 1.00 91.06 86 LEU A C 1
ATOM 713 O O . LEU A 1 86 ? 8.431 5.756 -20.785 1.00 91.06 86 LEU A O 1
ATOM 717 N N . ASP A 1 87 ? 9.465 3.754 -20.975 1.00 90.62 87 ASP A N 1
ATOM 718 C CA . ASP A 1 87 ? 8.717 3.291 -22.137 1.00 90.62 87 ASP A CA 1
ATOM 719 C C . ASP A 1 87 ? 7.237 3.080 -21.776 1.00 90.62 87 ASP A C 1
ATOM 721 O O . ASP A 1 87 ? 6.912 2.585 -20.691 1.00 90.62 87 ASP A O 1
ATOM 725 N N . GLU A 1 88 ? 6.339 3.436 -22.694 1.00 93.19 88 GLU A N 1
ATOM 726 C CA . GLU A 1 88 ? 4.894 3.363 -22.476 1.00 93.19 88 GLU A CA 1
ATOM 727 C C . GLU A 1 88 ? 4.432 1.943 -22.132 1.00 93.19 88 GLU A C 1
ATOM 729 O O . GLU A 1 88 ? 3.660 1.758 -21.189 1.00 93.19 88 GLU A O 1
ATOM 734 N N . ALA A 1 89 ? 4.925 0.918 -22.834 1.00 89.31 89 ALA A N 1
ATOM 735 C CA . ALA A 1 89 ? 4.495 -0.454 -22.592 1.00 89.31 89 ALA A CA 1
ATOM 736 C C . ALA A 1 89 ? 4.912 -0.928 -21.193 1.00 89.31 89 ALA A C 1
ATOM 738 O O . ALA A 1 89 ? 4.140 -1.606 -20.507 1.00 89.31 89 ALA A O 1
ATOM 739 N N . ILE A 1 90 ? 6.107 -0.535 -20.741 1.00 86.25 90 ILE A N 1
ATOM 740 C CA . ILE A 1 90 ? 6.582 -0.804 -19.378 1.00 86.25 90 ILE A CA 1
ATOM 741 C C . ILE A 1 90 ? 5.729 -0.035 -18.366 1.00 86.25 90 ILE A C 1
ATOM 743 O O . ILE A 1 90 ? 5.222 -0.635 -17.415 1.00 86.25 90 ILE A O 1
ATOM 747 N N . ALA A 1 91 ? 5.512 1.264 -18.576 1.00 92.25 91 ALA A N 1
ATOM 748 C CA . ALA A 1 91 ? 4.719 2.098 -17.679 1.00 92.25 91 ALA A CA 1
ATOM 749 C C . ALA A 1 91 ? 3.301 1.545 -17.487 1.00 92.25 91 ALA A C 1
ATOM 751 O O . ALA A 1 91 ? 2.850 1.384 -16.352 1.00 92.25 91 ALA A O 1
ATOM 752 N N . GLN A 1 92 ? 2.625 1.153 -18.571 1.00 93.06 92 GLN A N 1
ATOM 753 C CA . GLN A 1 92 ? 1.286 0.564 -18.510 1.00 93.06 92 GLN A CA 1
ATOM 754 C C . GLN A 1 92 ? 1.261 -0.759 -17.734 1.00 93.06 92 GLN A C 1
ATOM 756 O O . GLN A 1 92 ? 0.331 -1.013 -16.961 1.00 93.06 92 GLN A O 1
ATOM 761 N N . GLN A 1 93 ? 2.294 -1.599 -17.868 1.00 88.38 93 GLN A N 1
ATOM 762 C CA . GLN A 1 93 ? 2.413 -2.819 -17.064 1.00 88.38 93 GLN A CA 1
ATOM 763 C C . GLN A 1 93 ? 2.556 -2.508 -15.569 1.00 88.38 93 GLN A C 1
ATOM 765 O O . GLN A 1 93 ? 1.901 -3.154 -14.743 1.00 88.38 93 GLN A O 1
ATOM 770 N N . ILE A 1 94 ? 3.369 -1.510 -15.210 1.00 90.44 94 ILE A N 1
ATOM 771 C CA . ILE A 1 94 ? 3.545 -1.091 -13.815 1.00 90.44 94 ILE A CA 1
ATOM 772 C C . ILE A 1 94 ? 2.245 -0.499 -13.265 1.00 90.44 94 ILE A C 1
ATOM 774 O O . ILE A 1 94 ? 1.789 -0.921 -12.203 1.00 90.44 94 ILE A O 1
ATOM 778 N N . ILE A 1 95 ? 1.598 0.407 -14.002 1.00 94.12 95 ILE A N 1
ATOM 779 C CA . ILE A 1 95 ? 0.317 1.021 -13.624 1.00 94.12 95 ILE A CA 1
ATOM 780 C C . ILE A 1 95 ? -0.749 -0.053 -13.390 1.00 94.12 95 ILE A C 1
ATOM 782 O O . ILE A 1 95 ? -1.438 -0.038 -12.367 1.00 94.12 95 ILE A O 1
ATOM 786 N N . LYS A 1 96 ? -0.860 -1.039 -14.287 1.00 92.25 96 LYS A N 1
ATOM 787 C CA . LYS A 1 96 ? -1.780 -2.171 -14.119 1.00 92.25 96 LYS A CA 1
ATOM 788 C C . LYS A 1 96 ? -1.514 -2.924 -12.813 1.00 92.25 96 LYS A C 1
ATOM 790 O O . LYS A 1 96 ? -2.459 -3.239 -12.088 1.00 92.25 96 LYS A O 1
ATOM 795 N N . ARG A 1 97 ? -0.245 -3.190 -12.487 1.00 88.50 97 ARG A N 1
ATOM 796 C CA . ARG A 1 97 ? 0.149 -3.855 -11.234 1.00 88.50 97 ARG A CA 1
ATOM 797 C C . ARG A 1 97 ? -0.157 -2.996 -10.009 1.00 88.50 97 ARG A C 1
ATOM 799 O O . ARG A 1 97 ? -0.679 -3.529 -9.034 1.00 88.50 97 ARG A O 1
ATOM 806 N N . LEU A 1 98 ? 0.104 -1.691 -10.057 1.00 91.56 98 LEU A N 1
ATOM 807 C CA . LEU A 1 98 ? -0.244 -0.758 -8.980 1.00 91.56 98 LEU A CA 1
ATOM 808 C C . LEU A 1 98 ? -1.755 -0.755 -8.724 1.00 91.56 98 LEU A C 1
ATOM 810 O O . LEU A 1 98 ? -2.176 -0.906 -7.580 1.00 91.56 98 LEU A O 1
ATOM 814 N N . ARG A 1 99 ? -2.580 -0.710 -9.780 1.00 94.06 99 ARG A N 1
ATOM 815 C CA . ARG A 1 99 ? -4.047 -0.815 -9.665 1.00 94.06 99 ARG A CA 1
ATOM 816 C C . ARG A 1 99 ? -4.484 -2.134 -9.021 1.00 94.06 99 ARG A C 1
ATOM 818 O O . ARG A 1 99 ? -5.325 -2.132 -8.126 1.00 94.06 99 ARG A O 1
ATOM 825 N N . GLN A 1 100 ? -3.904 -3.261 -9.437 1.00 91.25 100 GLN A N 1
ATOM 826 C CA . GLN A 1 100 ? -4.205 -4.573 -8.847 1.00 91.25 100 GLN A CA 1
ATOM 827 C C . GLN A 1 100 ? -3.824 -4.642 -7.365 1.00 91.25 100 GLN A C 1
ATOM 829 O O . GLN A 1 100 ? -4.580 -5.174 -6.552 1.00 91.25 100 GLN A O 1
ATOM 834 N N . GLN A 1 101 ? -2.665 -4.094 -7.000 1.00 87.38 101 GLN A N 1
ATOM 835 C CA . GLN A 1 101 ? -2.218 -4.044 -5.612 1.00 87.38 101 GLN A CA 1
ATOM 836 C C . GLN A 1 101 ? -3.100 -3.135 -4.765 1.00 87.38 101 GLN A C 1
ATOM 838 O O . GLN A 1 101 ? -3.451 -3.516 -3.650 1.00 87.38 101 GLN A O 1
ATOM 843 N N . ALA A 1 102 ? -3.496 -1.982 -5.301 1.00 90.81 102 ALA A N 1
ATOM 844 C CA . ALA A 1 102 ? -4.420 -1.083 -4.635 1.00 90.81 102 ALA A CA 1
ATOM 845 C C . ALA A 1 102 ? -5.757 -1.790 -4.365 1.00 90.81 102 ALA A C 1
ATOM 847 O O . ALA A 1 102 ? -6.215 -1.824 -3.227 1.00 90.81 102 ALA A O 1
ATOM 848 N N . ALA A 1 103 ? -6.326 -2.471 -5.363 1.00 91.31 103 ALA A N 1
ATOM 849 C CA . ALA A 1 103 ? -7.561 -3.237 -5.189 1.00 91.31 103 ALA A CA 1
ATOM 850 C C . ALA A 1 103 ? -7.427 -4.358 -4.136 1.00 91.31 103 ALA A C 1
ATOM 852 O O . ALA A 1 103 ? -8.299 -4.522 -3.281 1.00 91.31 103 ALA A O 1
ATOM 853 N N . ALA A 1 104 ? -6.321 -5.111 -4.157 1.00 87.31 104 ALA A N 1
ATOM 854 C CA . ALA A 1 104 ? -6.059 -6.154 -3.163 1.00 87.31 104 ALA A CA 1
ATOM 855 C C . ALA A 1 104 ? -5.901 -5.574 -1.748 1.00 87.31 104 ALA A C 1
ATOM 857 O O . ALA A 1 104 ? -6.397 -6.144 -0.777 1.00 87.31 104 ALA A O 1
ATOM 858 N N . MET A 1 105 ? -5.233 -4.428 -1.624 1.00 86.50 105 MET A N 1
ATOM 859 C CA . MET A 1 105 ? -5.059 -3.737 -0.352 1.00 86.50 105 MET A CA 1
ATOM 860 C C . MET A 1 105 ? -6.387 -3.178 0.176 1.00 86.50 105 MET A C 1
ATOM 862 O O . MET A 1 105 ? -6.667 -3.309 1.365 1.00 86.50 105 MET A O 1
ATOM 866 N N . GLU A 1 106 ? -7.252 -2.640 -0.686 1.00 88.62 106 GLU A N 1
ATOM 867 C CA . GLU A 1 106 ? -8.604 -2.218 -0.297 1.00 88.62 106 GLU A CA 1
ATOM 868 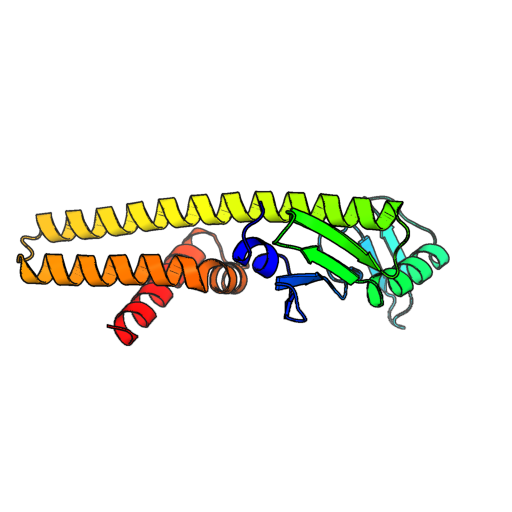C C . GLU A 1 106 ? -9.432 -3.377 0.265 1.00 88.62 106 GLU A C 1
ATOM 870 O O . GLU A 1 106 ? -10.136 -3.206 1.260 1.00 88.62 106 GLU A O 1
ATOM 875 N N . ASP A 1 107 ? -9.342 -4.568 -0.330 1.00 88.12 107 ASP A N 1
ATOM 876 C CA . ASP A 1 107 ? -10.007 -5.765 0.194 1.00 88.12 107 ASP A CA 1
ATOM 877 C C . ASP A 1 107 ? -9.460 -6.169 1.576 1.00 88.12 107 ASP A C 1
ATOM 879 O O . ASP A 1 107 ? -10.232 -6.453 2.498 1.00 88.12 107 ASP A O 1
ATOM 883 N N . VAL A 1 108 ? -8.137 -6.117 1.766 1.00 84.69 108 VAL A N 1
ATOM 884 C CA . VAL A 1 108 ? -7.501 -6.355 3.074 1.00 84.69 108 VAL A CA 1
ATOM 885 C C . VAL A 1 108 ? -7.999 -5.352 4.119 1.00 84.69 108 VAL A C 1
ATOM 887 O O . VAL A 1 108 ? -8.386 -5.759 5.218 1.00 84.69 108 VAL A O 1
ATOM 890 N N . LEU A 1 109 ? -8.042 -4.063 3.775 1.00 83.06 109 LEU A N 1
ATOM 891 C CA . LEU A 1 109 ? -8.524 -2.992 4.649 1.00 83.06 109 LEU A CA 1
ATOM 892 C C . LEU A 1 109 ? -10.001 -3.179 5.017 1.00 83.06 109 LEU A C 1
ATOM 894 O O . LEU A 1 109 ? -10.363 -3.076 6.190 1.00 83.06 109 LEU A O 1
ATOM 898 N N . LYS A 1 110 ? -10.854 -3.526 4.046 1.00 85.75 110 LYS A N 1
ATOM 899 C CA . LYS A 1 110 ? -12.278 -3.824 4.277 1.00 85.75 110 LYS A CA 1
ATOM 900 C C . LYS A 1 110 ? -12.458 -5.000 5.236 1.00 85.75 110 LYS A C 1
ATOM 902 O O . LYS A 1 110 ? -13.198 -4.887 6.213 1.00 85.75 110 LYS A O 1
ATOM 907 N N . LYS A 1 111 ? -11.748 -6.108 5.003 1.00 86.38 111 LYS A N 1
ATOM 908 C CA . LYS A 1 111 ? -11.787 -7.297 5.873 1.00 86.38 111 LYS A CA 1
ATOM 909 C C . LYS A 1 111 ? -11.301 -6.990 7.287 1.00 86.38 111 LYS A C 1
ATOM 911 O O . LYS A 1 111 ? -11.878 -7.494 8.251 1.00 86.38 111 LYS A O 1
ATOM 916 N N . PHE A 1 112 ? -10.257 -6.174 7.417 1.00 83.88 112 PHE A N 1
ATOM 917 C CA . PHE A 1 112 ? -9.742 -5.752 8.715 1.00 83.88 112 PHE A CA 1
ATOM 918 C C . PHE A 1 112 ? -10.758 -4.896 9.479 1.00 83.88 112 PHE A C 1
ATOM 920 O O . PHE A 1 112 ? -11.064 -5.215 10.628 1.00 83.88 112 PHE A O 1
ATOM 927 N N . ASN A 1 113 ? -11.327 -3.873 8.836 1.00 83.00 113 ASN A N 1
ATOM 928 C CA . ASN A 1 113 ? -12.322 -2.997 9.456 1.00 83.00 113 ASN A CA 1
ATOM 929 C C . ASN A 1 113 ? -13.558 -3.783 9.909 1.00 83.00 113 ASN A C 1
ATOM 931 O O . ASN A 1 113 ? -13.975 -3.655 11.056 1.00 83.00 113 ASN A O 1
ATOM 935 N N . PHE A 1 114 ? -14.072 -4.679 9.061 1.00 88.06 114 PHE A N 1
ATOM 936 C CA . PHE A 1 114 ? -15.187 -5.554 9.426 1.00 88.06 114 PHE A CA 1
ATOM 937 C C . PHE A 1 114 ? -14.870 -6.420 10.655 1.00 88.06 114 PHE A C 1
ATOM 939 O O . PHE A 1 114 ? -15.673 -6.537 11.582 1.00 88.06 114 PHE A O 1
ATOM 946 N N . TRP A 1 115 ? -13.682 -7.033 10.686 1.00 88.12 115 TRP A N 1
ATOM 947 C CA . TRP A 1 115 ? -13.249 -7.828 11.832 1.00 88.12 115 TRP A CA 1
ATOM 948 C C . TRP A 1 115 ? -13.145 -6.986 13.110 1.00 88.12 115 TRP A C 1
ATOM 950 O O . TRP A 1 115 ? -13.588 -7.434 14.170 1.00 88.12 115 TRP A O 1
ATOM 960 N N . LEU A 1 116 ? -12.585 -5.778 13.009 1.00 84.88 116 LEU A N 1
ATOM 961 C CA . LEU A 1 116 ? -12.434 -4.853 14.127 1.00 84.88 116 LEU A CA 1
ATOM 962 C C . LEU A 1 116 ? -13.802 -4.465 14.696 1.00 84.88 116 LEU A C 1
ATOM 964 O O . LEU A 1 116 ? -14.028 -4.627 15.892 1.00 84.88 116 LEU A O 1
ATOM 968 N N . GLU A 1 117 ? -14.740 -4.053 13.845 1.00 88.00 117 GLU A N 1
ATOM 969 C CA . GLU A 1 117 ? -16.114 -3.720 14.237 1.00 88.00 117 GLU A CA 1
ATOM 970 C C . GLU A 1 117 ? -16.789 -4.882 14.973 1.00 88.00 117 GLU A C 1
ATOM 972 O O . GLU A 1 117 ? -17.319 -4.706 16.073 1.00 88.00 117 GLU A O 1
ATOM 977 N N . LYS A 1 118 ? -16.697 -6.102 14.428 1.00 91.31 118 LYS A N 1
ATOM 978 C CA . LYS A 1 118 ? -17.252 -7.296 15.081 1.00 91.31 118 LYS A CA 1
ATOM 979 C C . LYS A 1 118 ? -16.591 -7.588 16.418 1.00 91.31 118 LYS A C 1
ATOM 981 O O . LYS A 1 118 ? -17.274 -7.961 17.372 1.00 91.31 118 LYS A O 1
ATOM 986 N N . ARG A 1 119 ? -15.274 -7.411 16.523 1.00 87.00 119 ARG A N 1
ATOM 987 C CA . ARG A 1 119 ? -14.556 -7.633 17.778 1.00 87.00 119 ARG A CA 1
ATOM 988 C C . ARG A 1 119 ? -14.978 -6.626 18.846 1.00 87.00 119 ARG A C 1
ATOM 990 O O . ARG A 1 119 ? -15.190 -7.035 19.986 1.00 87.00 119 ARG A O 1
ATOM 997 N N . LEU A 1 120 ? -15.121 -5.352 18.487 1.00 86.12 120 LEU A N 1
ATOM 998 C CA . LEU A 1 120 ? -15.566 -4.302 19.403 1.00 86.12 120 LEU A CA 1
ATOM 999 C C . LEU A 1 120 ? -17.018 -4.544 19.846 1.00 86.12 120 LEU A C 1
ATOM 1001 O O . LEU A 1 120 ? -17.293 -4.520 21.043 1.00 86.12 120 LEU A O 1
ATOM 1005 N N . GLN A 1 121 ? -17.911 -4.928 18.927 1.00 89.31 121 GLN A N 1
ATOM 1006 C CA . GLN A 1 121 ? -19.289 -5.311 19.255 1.00 89.31 121 GLN A CA 1
ATOM 1007 C C . GLN A 1 121 ? -19.346 -6.438 20.304 1.00 89.31 121 GLN A C 1
ATOM 1009 O O . GLN A 1 121 ? -20.047 -6.313 21.309 1.00 89.31 121 GLN A O 1
ATOM 1014 N N . ILE A 1 122 ? -18.563 -7.510 20.117 1.00 89.69 122 ILE A N 1
ATOM 1015 C CA . ILE A 1 122 ? -18.488 -8.633 21.070 1.00 89.69 122 ILE A CA 1
ATOM 1016 C C . ILE A 1 122 ? -18.023 -8.161 22.454 1.00 89.69 122 ILE A C 1
ATOM 1018 O O . ILE A 1 122 ? -18.541 -8.626 23.470 1.00 89.69 122 ILE A O 1
ATOM 1022 N N . LEU A 1 123 ? -17.053 -7.241 22.513 1.00 85.06 123 LEU A N 1
ATOM 1023 C CA . LEU A 1 123 ? -16.581 -6.682 23.782 1.00 85.06 123 LEU A CA 1
ATOM 1024 C C . LEU A 1 123 ? -17.688 -5.883 24.482 1.00 85.06 123 LEU A C 1
ATOM 1026 O O . LEU A 1 123 ? -17.881 -6.053 25.684 1.00 85.06 123 LEU A O 1
ATOM 1030 N N . THR A 1 124 ? -18.460 -5.086 23.741 1.00 87.06 124 THR A N 1
ATOM 1031 C CA . THR A 1 124 ? -19.583 -4.309 24.292 1.00 87.06 124 THR A CA 1
ATOM 1032 C C . THR A 1 124 ? -20.687 -5.210 24.826 1.00 87.06 124 THR A C 1
ATOM 1034 O O . THR A 1 124 ? -21.156 -5.025 25.948 1.00 87.06 124 THR A O 1
ATOM 1037 N N . GLU A 1 125 ? -21.093 -6.216 24.051 1.00 90.38 125 GLU A N 1
ATOM 1038 C CA . GLU A 1 125 ? -22.102 -7.192 24.472 1.00 90.38 125 GLU A CA 1
ATOM 1039 C C . GLU A 1 125 ? -21.635 -7.998 25.690 1.00 90.38 125 GLU A C 1
ATOM 1041 O O . GLU A 1 125 ? -22.415 -8.241 26.612 1.00 90.38 125 GLU A O 1
ATOM 1046 N N . GLY A 1 126 ? -20.353 -8.370 25.730 1.00 89.31 126 GLY A N 1
ATOM 1047 C CA . GLY A 1 126 ? -19.737 -9.028 26.879 1.00 89.31 126 GLY A CA 1
ATOM 1048 C C . GLY A 1 126 ? -19.776 -8.168 28.144 1.00 89.31 126 GLY A C 1
ATOM 1049 O O . GLY A 1 126 ? -20.123 -8.676 29.209 1.00 89.31 126 GLY A O 1
ATOM 1050 N N . SER A 1 127 ? -19.481 -6.871 28.035 1.00 87.88 127 SER A N 1
ATOM 1051 C CA . SER A 1 127 ? -19.562 -5.931 29.162 1.00 87.88 127 SER A CA 1
ATOM 1052 C C . SER A 1 127 ? -21.000 -5.720 29.640 1.00 87.88 127 SER A C 1
ATOM 1054 O O . SER A 1 127 ? -21.246 -5.747 30.844 1.00 87.88 127 SER A O 1
ATOM 1056 N N . LYS A 1 128 ? -21.973 -5.614 28.721 1.00 87.75 128 LYS A N 1
ATOM 1057 C CA . LYS A 1 128 ? -23.406 -5.554 29.071 1.00 87.75 128 LYS A CA 1
ATOM 1058 C C . LYS A 1 128 ? -23.846 -6.786 29.864 1.00 87.75 128 LYS A C 1
ATOM 1060 O O . LYS A 1 128 ? -24.471 -6.650 30.909 1.00 87.75 128 LYS A O 1
ATOM 1065 N N . LYS A 1 129 ? -23.464 -7.988 29.414 1.00 92.06 129 LYS A N 1
ATOM 1066 C CA . LYS A 1 129 ? -23.772 -9.253 30.110 1.00 92.06 129 LYS A CA 1
ATOM 1067 C C . LYS A 1 129 ? -23.151 -9.344 31.506 1.00 92.06 129 LYS A C 1
ATOM 1069 O O . LYS A 1 129 ? -23.685 -10.046 32.354 1.00 92.06 129 LYS A O 1
ATOM 1074 N N . LYS A 1 130 ? -22.044 -8.638 31.748 1.00 92.38 130 LYS A N 1
ATOM 1075 C CA . LYS A 1 130 ? -21.380 -8.553 33.058 1.00 92.38 130 LYS A CA 1
ATOM 1076 C C . LYS A 1 130 ? -21.968 -7.477 33.980 1.00 92.38 130 LYS A C 1
ATOM 1078 O O . LYS A 1 130 ? -21.437 -7.283 35.065 1.00 92.38 130 LYS A O 1
ATOM 1083 N N . GLY A 1 131 ? -23.040 -6.795 33.570 1.00 93.12 131 GLY A N 1
ATOM 1084 C CA . GLY A 1 131 ? -23.696 -5.774 34.387 1.00 93.12 131 GLY A CA 1
ATOM 1085 C C . GLY A 1 131 ? -22.956 -4.438 34.430 1.00 93.12 131 GLY A C 1
ATOM 1086 O O . GLY A 1 131 ? -23.076 -3.723 35.419 1.00 93.12 131 GLY A O 1
ATOM 1087 N N . ALA A 1 132 ? -22.190 -4.100 33.385 1.00 91.62 132 ALA A N 1
ATOM 1088 C CA . ALA A 1 132 ? -21.551 -2.789 33.282 1.00 91.62 132 ALA A CA 1
ATOM 1089 C C . ALA A 1 132 ? -22.588 -1.657 33.394 1.00 91.62 132 ALA A C 1
ATOM 1091 O O . ALA A 1 132 ? -23.657 -1.701 32.777 1.00 91.62 132 ALA A O 1
ATOM 1092 N N . SER A 1 133 ? -22.251 -0.633 34.172 1.00 92.75 133 SER A N 1
ATOM 1093 C CA . SER A 1 133 ? -23.071 0.557 34.370 1.00 92.75 133 SER A CA 1
ATOM 1094 C C . SER A 1 133 ? -23.217 1.375 33.075 1.00 92.75 133 SER A C 1
ATOM 1096 O O . SER A 1 133 ? -22.377 1.280 32.173 1.00 92.75 133 SER A O 1
ATOM 1098 N N . PRO A 1 134 ? -24.234 2.252 32.972 1.00 91.50 134 PRO A N 1
ATOM 1099 C CA . PRO A 1 134 ? -24.400 3.124 31.807 1.00 91.50 134 PRO A CA 1
ATOM 1100 C C . PRO A 1 134 ? -23.165 3.982 31.499 1.00 91.50 134 PRO A C 1
ATOM 1102 O O . PRO A 1 134 ? -22.826 4.183 30.335 1.00 91.50 134 PRO A O 1
ATOM 1105 N N . LYS A 1 135 ? -22.462 4.447 32.540 1.00 92.31 135 LYS A N 1
ATOM 1106 C CA . LYS A 1 135 ? -21.233 5.233 32.391 1.00 92.31 135 LYS A CA 1
ATOM 1107 C C . LYS A 1 135 ? -20.103 4.399 31.786 1.00 92.31 135 LYS A C 1
ATOM 1109 O O . LYS A 1 135 ? -19.471 4.842 30.834 1.00 92.31 135 LYS A O 1
ATOM 1114 N N . GLU A 1 136 ? -19.890 3.182 32.285 1.00 87.38 136 GLU A N 1
ATOM 1115 C CA . GLU A 1 136 ? -18.869 2.274 31.744 1.00 87.38 136 GLU A CA 1
ATOM 1116 C C . GLU A 1 136 ? -19.156 1.904 30.287 1.00 87.38 136 GLU A C 1
ATOM 1118 O O . GLU A 1 136 ? -18.238 1.840 29.474 1.00 87.38 136 GLU A O 1
ATOM 1123 N N . LEU A 1 137 ? -20.427 1.704 29.927 1.00 86.56 137 LEU A N 1
ATOM 1124 C CA . LEU A 1 137 ? -20.818 1.444 28.541 1.00 86.56 137 LEU A CA 1
ATOM 1125 C C . LEU A 1 137 ? -20.520 2.639 27.625 1.00 86.56 137 LEU A C 1
ATOM 1127 O O . LEU A 1 137 ? -19.997 2.432 26.532 1.00 86.56 137 LEU A O 1
ATOM 1131 N N . ALA A 1 138 ? -20.781 3.868 28.080 1.00 87.50 138 ALA A N 1
ATOM 1132 C CA . ALA A 1 138 ? -20.441 5.079 27.334 1.00 87.50 138 ALA A CA 1
ATOM 1133 C C . ALA A 1 138 ? -18.918 5.266 27.183 1.00 87.50 138 ALA A C 1
ATOM 1135 O O . ALA A 1 138 ? -18.440 5.681 26.126 1.00 87.50 138 ALA A O 1
ATOM 1136 N N . ASP A 1 139 ? -18.134 4.931 28.211 1.00 87.12 139 ASP A N 1
ATOM 1137 C CA . ASP A 1 139 ? -16.667 4.968 28.151 1.00 87.12 139 ASP A CA 1
ATOM 1138 C C . ASP A 1 139 ? -16.116 3.929 27.164 1.00 87.12 139 ASP A C 1
ATOM 1140 O O . ASP A 1 139 ? -15.235 4.241 26.356 1.00 87.12 139 ASP A O 1
ATOM 1144 N N . ILE A 1 140 ? -16.678 2.715 27.171 1.00 86.38 140 ILE A N 1
ATOM 1145 C CA . ILE A 1 140 ? -16.353 1.666 26.198 1.00 86.38 140 ILE A CA 1
ATOM 1146 C C . ILE A 1 140 ? -16.676 2.143 24.783 1.00 86.38 140 ILE A C 1
ATOM 1148 O O . ILE A 1 140 ? -15.829 2.030 23.902 1.00 86.38 140 ILE A O 1
ATOM 1152 N N . GLU A 1 141 ? -17.859 2.706 24.554 1.00 87.69 141 GLU A N 1
ATOM 1153 C CA . GLU A 1 141 ? -18.267 3.192 23.235 1.00 87.69 141 GLU A CA 1
ATOM 1154 C C . GLU A 1 141 ? -17.347 4.310 22.722 1.00 87.69 141 GLU A C 1
ATOM 1156 O O . GLU A 1 141 ? -16.890 4.262 21.578 1.00 87.69 141 GLU A O 1
ATOM 1161 N N . ARG A 1 142 ? -16.975 5.274 23.578 1.00 88.94 142 ARG A N 1
ATOM 1162 C CA . ARG A 1 142 ? -15.992 6.316 23.230 1.00 88.94 142 ARG A CA 1
ATOM 1163 C C . ARG A 1 142 ? -14.636 5.723 22.851 1.00 88.94 142 ARG A C 1
ATOM 1165 O O . ARG A 1 142 ? -14.073 6.101 21.822 1.00 88.94 142 ARG A O 1
ATOM 1172 N N . MET A 1 143 ? -14.141 4.766 23.637 1.00 88.69 143 MET A N 1
ATOM 1173 C CA . MET A 1 143 ? -12.892 4.055 23.350 1.00 88.69 143 MET A CA 1
ATOM 1174 C C . MET A 1 143 ? -12.957 3.330 22.002 1.00 88.69 143 MET A C 1
ATOM 1176 O O . MET A 1 143 ? -12.032 3.422 21.199 1.00 88.69 143 MET A O 1
ATOM 1180 N N . GLN A 1 144 ? -14.067 2.652 21.718 1.00 86.06 144 GLN A N 1
ATOM 1181 C CA . GLN A 1 144 ? -14.273 1.914 20.472 1.00 86.06 144 GLN A CA 1
ATOM 1182 C C . GLN A 1 144 ? -14.332 2.833 19.258 1.00 86.06 144 GLN A C 1
ATOM 1184 O O . GLN A 1 144 ? -13.646 2.578 18.269 1.00 86.06 144 GLN A O 1
ATOM 1189 N N . ASN A 1 145 ? -15.086 3.927 19.348 1.00 86.88 145 ASN A N 1
ATOM 1190 C CA . ASN A 1 145 ? -15.158 4.930 18.291 1.00 86.88 145 ASN A CA 1
ATOM 1191 C C . ASN A 1 145 ? -13.777 5.533 18.015 1.00 86.88 145 ASN A C 1
ATOM 1193 O O . ASN A 1 145 ? -13.392 5.699 16.856 1.00 86.88 145 ASN A O 1
ATOM 1197 N N . ARG A 1 146 ? -12.983 5.777 19.067 1.00 88.44 146 ARG A N 1
ATOM 1198 C CA . ARG A 1 146 ? -11.608 6.255 18.910 1.00 88.44 146 ARG A CA 1
ATOM 1199 C C . ARG A 1 146 ? -10.700 5.214 18.261 1.00 88.44 146 ARG A C 1
ATOM 1201 O O . ARG A 1 146 ? -9.938 5.564 17.365 1.00 88.44 146 ARG A O 1
ATOM 1208 N N . MET A 1 147 ? -10.800 3.945 18.654 1.00 84.88 147 MET A N 1
ATOM 1209 C CA . MET A 1 147 ? -10.062 2.854 18.011 1.00 84.88 147 MET A CA 1
ATOM 1210 C C . MET A 1 147 ? -10.441 2.718 16.529 1.00 84.88 147 MET A C 1
ATOM 1212 O O . MET A 1 147 ? -9.558 2.568 15.695 1.00 84.88 147 MET A O 1
ATOM 1216 N N . LEU A 1 148 ? -11.721 2.823 16.165 1.00 83.94 148 LEU A N 1
ATOM 1217 C CA . LEU A 1 148 ? -12.151 2.783 14.762 1.00 83.94 148 LEU A CA 1
ATOM 1218 C C . LEU A 1 148 ? -11.604 3.967 13.954 1.00 83.94 148 LEU A C 1
ATOM 1220 O O . LEU A 1 148 ? -11.178 3.780 12.814 1.00 83.94 148 LEU A O 1
ATOM 1224 N N . ALA A 1 149 ? -11.577 5.168 14.535 1.00 85.00 149 ALA A N 1
ATOM 1225 C CA . ALA A 1 149 ? -10.976 6.340 13.900 1.00 85.00 149 ALA A CA 1
ATOM 1226 C C . ALA A 1 149 ? -9.464 6.153 13.692 1.00 85.00 149 ALA A C 1
ATOM 1228 O O . ALA A 1 149 ? -8.974 6.295 12.575 1.00 85.00 149 ALA A O 1
ATOM 1229 N N . LEU A 1 150 ? -8.744 5.726 14.734 1.00 84.06 150 LEU A N 1
ATOM 1230 C CA . LEU A 1 150 ? -7.307 5.451 14.663 1.00 84.06 150 LEU A CA 1
ATOM 1231 C C . LEU A 1 150 ? -6.976 4.318 13.693 1.00 84.06 150 LEU A C 1
ATOM 1233 O O . LEU A 1 150 ? -5.949 4.377 13.025 1.00 84.06 150 LEU A O 1
ATOM 1237 N N . ALA A 1 151 ? -7.830 3.297 13.600 1.00 82.00 151 ALA A N 1
ATOM 1238 C CA . ALA A 1 151 ? -7.692 2.256 12.595 1.00 82.00 151 ALA A CA 1
ATOM 1239 C C . ALA A 1 151 ? -7.759 2.884 11.206 1.00 82.00 151 ALA A C 1
ATOM 1241 O O . ALA A 1 151 ? -6.816 2.737 10.447 1.00 82.00 151 ALA A O 1
ATOM 1242 N N . LYS A 1 152 ? -8.788 3.675 10.888 1.00 79.94 152 LYS A N 1
ATOM 1243 C CA . LYS A 1 152 ? -8.886 4.347 9.581 1.00 79.94 152 LYS A CA 1
ATOM 1244 C C . LYS A 1 152 ? -7.661 5.218 9.277 1.00 79.94 152 LYS A C 1
ATOM 1246 O O . LYS A 1 152 ? -7.114 5.100 8.193 1.00 79.94 152 LYS A O 1
ATOM 1251 N N . GLU A 1 153 ? -7.185 5.994 10.248 1.00 81.56 153 GLU A N 1
ATOM 1252 C CA . GLU A 1 153 ? -6.027 6.887 10.089 1.00 81.56 153 GLU A CA 1
ATOM 1253 C C . GLU A 1 153 ? -4.683 6.148 9.950 1.00 81.56 153 GLU A C 1
ATOM 1255 O O . GLU A 1 1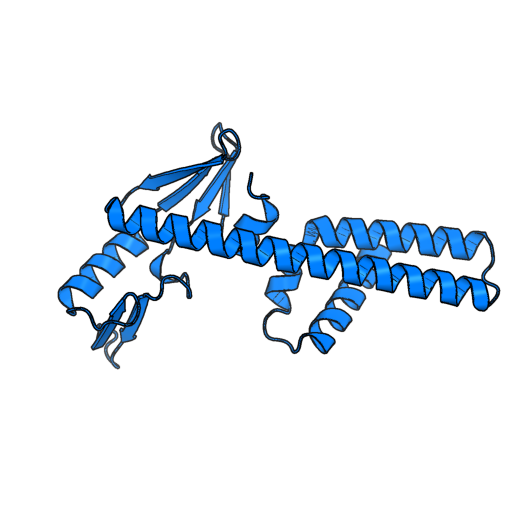53 ? -3.803 6.575 9.205 1.00 81.56 153 GLU A O 1
ATOM 1260 N N . LYS A 1 154 ? -4.480 5.057 10.702 1.00 78.69 154 LYS A N 1
ATOM 1261 C CA . LYS A 1 154 ? -3.173 4.383 10.837 1.00 78.69 154 LYS A CA 1
ATOM 1262 C C . LYS A 1 154 ? -3.111 3.007 10.179 1.00 78.69 154 LYS A C 1
ATOM 1264 O O . LYS A 1 154 ? -2.045 2.386 10.194 1.00 78.69 154 LYS A O 1
ATOM 1269 N N . ASN A 1 155 ? -4.218 2.530 9.604 1.00 72.62 155 ASN A N 1
ATOM 1270 C CA . ASN A 1 155 ? -4.407 1.157 9.121 1.00 72.62 155 ASN A CA 1
ATOM 1271 C C . ASN A 1 155 ? -3.251 0.692 8.246 1.00 72.62 155 ASN A C 1
ATOM 1273 O O . ASN A 1 155 ? -2.720 -0.395 8.432 1.00 72.62 155 ASN A O 1
ATOM 1277 N N . VAL A 1 156 ? -2.825 1.552 7.332 1.00 66.62 156 VAL A N 1
ATOM 1278 C CA . VAL A 1 156 ? -1.741 1.291 6.391 1.00 66.62 156 VAL A CA 1
ATOM 1279 C C . VAL A 1 156 ? -0.422 1.035 7.104 1.00 66.62 156 VAL A C 1
ATOM 1281 O O . VAL A 1 156 ? 0.223 0.011 6.884 1.00 66.62 156 VAL A O 1
ATOM 1284 N N . LYS A 1 157 ? -0.038 1.948 7.998 1.00 75.12 157 LYS A N 1
ATOM 1285 C CA . LYS A 1 157 ? 1.232 1.881 8.718 1.00 75.12 157 LYS A CA 1
ATOM 1286 C C . LYS A 1 157 ? 1.305 0.615 9.567 1.00 75.12 157 LYS A C 1
ATOM 1288 O O . LYS A 1 157 ? 2.302 -0.096 9.514 1.00 75.12 157 LYS A O 1
ATOM 1293 N N . TRP A 1 158 ? 0.238 0.303 10.299 1.00 75.06 158 TRP A N 1
ATOM 1294 C CA . TRP A 1 158 ? 0.206 -0.883 11.151 1.00 75.06 158 TRP A CA 1
ATOM 1295 C C . TRP A 1 158 ? 0.093 -2.187 10.361 1.00 75.06 158 TRP A C 1
ATOM 1297 O O . TRP A 1 158 ? 0.767 -3.156 10.698 1.00 75.06 158 TRP A O 1
ATOM 1307 N N . LEU A 1 159 ? -0.687 -2.231 9.277 1.00 70.56 159 LEU A N 1
ATOM 1308 C CA . LEU A 1 159 ? -0.729 -3.416 8.413 1.00 70.56 159 LEU A CA 1
ATOM 1309 C C . LEU A 1 159 ? 0.647 -3.737 7.823 1.00 70.56 159 LEU A C 1
ATOM 1311 O O . LEU A 1 159 ? 0.995 -4.915 7.728 1.00 70.56 159 LEU A O 1
ATOM 1315 N N . MET A 1 160 ? 1.430 -2.710 7.484 1.00 69.38 160 MET A N 1
ATOM 1316 C CA . MET A 1 160 ? 2.809 -2.862 7.022 1.00 69.38 160 MET A CA 1
ATOM 1317 C C . MET A 1 160 ? 3.745 -3.313 8.150 1.00 69.38 160 MET A C 1
ATOM 1319 O O . MET A 1 160 ? 4.503 -4.265 7.962 1.00 69.38 160 MET A O 1
ATOM 1323 N N . GLU A 1 161 ? 3.645 -2.703 9.334 1.00 78.94 161 GLU A N 1
ATOM 1324 C CA . GLU A 1 161 ? 4.466 -3.020 10.514 1.00 78.94 161 GLU A CA 1
ATOM 1325 C C . GLU A 1 161 ? 4.307 -4.481 10.968 1.00 78.94 161 GLU A C 1
ATOM 1327 O O . GLU A 1 161 ? 5.291 -5.156 11.267 1.00 78.94 161 GLU A O 1
ATOM 1332 N N . PHE A 1 162 ? 3.083 -5.013 10.926 1.00 75.69 162 PHE A N 1
ATOM 1333 C CA . PHE A 1 162 ? 2.778 -6.388 11.339 1.00 75.69 162 PHE A CA 1
ATOM 1334 C C . PHE A 1 162 ? 2.659 -7.373 10.163 1.00 75.69 162 PHE A C 1
ATOM 1336 O O . PHE A 1 162 ? 2.231 -8.516 10.347 1.00 75.69 162 PHE A O 1
ATOM 1343 N N . SER A 1 163 ? 3.012 -6.960 8.940 1.00 73.00 163 SER A N 1
ATOM 1344 C CA . SER A 1 163 ? 2.818 -7.751 7.711 1.00 73.00 163 SER A CA 1
ATOM 1345 C C . SER A 1 163 ? 3.506 -9.122 7.745 1.00 73.00 163 SER A C 1
ATOM 1347 O O . SER A 1 163 ? 2.953 -10.095 7.224 1.00 73.00 163 SER A O 1
ATOM 1349 N N . LYS A 1 164 ? 4.663 -9.208 8.417 1.00 76.81 164 LYS A N 1
ATOM 1350 C CA . LYS A 1 164 ? 5.488 -10.420 8.566 1.00 76.81 164 LYS A CA 1
ATOM 1351 C C . LYS A 1 164 ? 4.950 -11.417 9.596 1.00 76.81 164 LYS A C 1
ATOM 1353 O O . LYS A 1 164 ? 5.429 -12.544 9.668 1.00 76.81 164 LYS A O 1
ATOM 1358 N N . GLU A 1 165 ? 3.974 -11.025 10.410 1.00 82.00 165 GLU A N 1
ATOM 1359 C CA . GLU A 1 165 ? 3.458 -11.873 11.481 1.00 82.00 165 GLU A CA 1
ATOM 1360 C C . GLU A 1 165 ? 2.323 -12.782 11.007 1.00 82.00 165 GLU A C 1
ATOM 1362 O O . GLU A 1 165 ? 1.567 -12.455 10.083 1.00 82.00 165 GLU A O 1
ATOM 1367 N N . ASN A 1 166 ? 2.129 -13.905 11.703 1.00 86.81 166 ASN A N 1
ATOM 1368 C CA . ASN A 1 166 ? 0.947 -14.738 11.503 1.00 86.81 166 ASN A CA 1
ATOM 1369 C C . ASN A 1 166 ? -0.339 -13.890 11.664 1.00 86.81 166 ASN A C 1
ATOM 1371 O O . ASN A 1 166 ? -0.409 -13.074 12.589 1.00 86.81 166 ASN A O 1
ATOM 1375 N N . PRO A 1 167 ? -1.376 -14.082 10.820 1.00 79.62 167 PRO A N 1
ATOM 1376 C CA . PRO A 1 167 ? -2.592 -13.267 10.845 1.00 79.62 167 PRO A CA 1
ATOM 1377 C C . PRO A 1 167 ? -3.257 -13.129 12.219 1.00 79.62 167 PRO A C 1
ATOM 1379 O O . PRO A 1 167 ? -3.805 -12.069 12.520 1.00 79.62 167 PRO A O 1
ATOM 1382 N N . LYS A 1 168 ? -3.211 -14.170 13.063 1.00 81.81 168 LYS A N 1
ATOM 1383 C CA . LYS A 1 168 ? -3.787 -14.118 14.413 1.00 81.81 168 LYS A CA 1
ATOM 1384 C C . LYS A 1 168 ? -2.987 -13.190 15.332 1.00 81.81 168 LYS A C 1
ATOM 1386 O O . LYS A 1 168 ? -3.570 -12.304 15.949 1.00 81.81 168 LYS A O 1
ATOM 1391 N N . VAL A 1 169 ? -1.665 -13.361 15.367 1.00 84.38 169 VAL A N 1
ATOM 1392 C CA . VAL A 1 169 ? -0.750 -12.560 16.201 1.00 84.38 169 VAL A CA 1
ATOM 1393 C C . VAL A 1 169 ? -0.799 -11.090 15.787 1.00 84.38 169 VAL A C 1
ATOM 1395 O O . VAL A 1 169 ? -0.999 -10.218 16.630 1.00 84.38 169 VAL A O 1
ATOM 1398 N N . ARG A 1 170 ? -0.759 -10.828 14.476 1.00 84.69 170 ARG A N 1
ATOM 1399 C CA . ARG A 1 170 ? -0.902 -9.487 13.896 1.00 84.69 170 ARG A CA 1
ATOM 1400 C C . ARG A 1 170 ? -2.167 -8.783 14.376 1.00 84.69 170 ARG A C 1
ATOM 1402 O O . ARG A 1 170 ? -2.108 -7.645 14.827 1.00 84.69 170 ARG A O 1
ATOM 1409 N N . ARG A 1 171 ? -3.316 -9.462 14.311 1.00 83.50 171 ARG A N 1
ATOM 1410 C CA . ARG A 1 171 ? -4.602 -8.911 14.767 1.00 83.50 171 ARG A CA 1
ATOM 1411 C C . ARG A 1 171 ? -4.582 -8.548 16.252 1.00 83.50 171 ARG A C 1
ATOM 1413 O O . ARG A 1 171 ? -5.093 -7.496 16.628 1.00 83.50 171 ARG A O 1
ATOM 1420 N N . GLU A 1 172 ? -3.991 -9.395 17.091 1.00 85.81 172 GLU A N 1
ATOM 1421 C CA . GLU A 1 172 ? -3.880 -9.146 18.532 1.00 85.81 172 GLU A CA 1
ATOM 1422 C C . GLU A 1 172 ? -2.965 -7.953 18.837 1.00 85.81 172 GLU A C 1
ATOM 1424 O O . GLU A 1 172 ? -3.366 -7.064 19.592 1.00 85.81 172 GLU A O 1
ATOM 1429 N N . LYS A 1 173 ? -1.791 -7.866 18.199 1.00 87.56 173 LYS A N 1
ATOM 1430 C CA . LYS A 1 173 ? -0.882 -6.722 18.368 1.00 87.56 173 LYS A CA 1
ATOM 1431 C C . LYS A 1 173 ? -1.488 -5.415 17.870 1.00 87.56 173 LYS A C 1
ATOM 1433 O O . LYS A 1 173 ? -1.396 -4.406 18.565 1.00 87.56 173 LYS A O 1
ATOM 1438 N N . MET A 1 174 ? -2.172 -5.436 16.725 1.00 84.31 174 MET A N 1
ATOM 1439 C CA . MET A 1 174 ? -2.886 -4.263 16.211 1.00 84.31 174 MET A CA 1
ATOM 1440 C C . MET A 1 174 ? -3.962 -3.786 17.189 1.00 84.31 174 MET A C 1
ATOM 1442 O O . MET A 1 174 ? -4.046 -2.594 17.463 1.00 84.31 174 MET A O 1
ATOM 1446 N N . MET A 1 175 ? -4.749 -4.699 17.767 1.00 85.00 175 MET A N 1
ATOM 1447 C CA . MET A 1 175 ? -5.749 -4.349 18.785 1.00 85.00 175 MET A CA 1
ATOM 1448 C C . MET A 1 175 ? -5.128 -3.723 20.029 1.00 85.00 175 MET A C 1
ATOM 1450 O O . MET A 1 175 ? -5.665 -2.754 20.563 1.00 85.00 175 MET A O 1
ATOM 1454 N N . GLN A 1 176 ? -4.002 -4.263 20.495 1.00 88.50 176 GLN A N 1
ATOM 1455 C CA . GLN A 1 176 ? -3.284 -3.702 21.635 1.00 88.50 176 GLN A CA 1
ATOM 1456 C C . GLN A 1 176 ? -2.743 -2.305 21.315 1.00 88.50 176 GLN A C 1
ATOM 1458 O O . GLN A 1 176 ? -2.949 -1.391 22.108 1.00 88.50 176 GLN A O 1
ATOM 1463 N N . ALA A 1 177 ? -2.124 -2.113 20.147 1.00 87.81 177 ALA A N 1
ATOM 1464 C CA . ALA A 1 177 ? -1.624 -0.813 19.700 1.00 87.81 177 ALA A CA 1
ATOM 1465 C C . ALA A 1 177 ? -2.753 0.226 19.592 1.00 87.81 177 ALA A C 1
ATOM 1467 O O . ALA A 1 177 ? -2.637 1.325 20.134 1.00 87.81 177 ALA A O 1
ATOM 1468 N N . LEU A 1 178 ? -3.875 -0.159 18.975 1.00 85.94 178 LEU A N 1
ATOM 1469 C CA . LEU A 1 178 ? -5.097 0.641 18.881 1.00 85.94 178 LEU A CA 1
ATOM 1470 C C . LEU A 1 178 ? -5.604 1.078 20.251 1.00 85.94 178 LEU A C 1
ATOM 1472 O O . LEU A 1 178 ? -5.902 2.251 20.453 1.00 85.94 178 LEU A O 1
ATOM 1476 N N . TYR A 1 179 ? -5.692 0.138 21.188 1.00 85.62 179 TYR A N 1
ATOM 1477 C CA . TYR A 1 179 ? -6.190 0.408 22.529 1.00 85.62 179 TYR A CA 1
ATOM 1478 C C . TYR A 1 179 ? -5.268 1.355 23.304 1.00 85.62 179 TYR A C 1
ATOM 1480 O O . TYR A 1 179 ? -5.743 2.314 23.909 1.00 85.62 179 TYR A O 1
ATOM 1488 N N . GLN A 1 180 ? -3.951 1.120 23.269 1.00 89.75 180 GLN A N 1
ATOM 1489 C CA . GLN A 1 180 ? -2.986 1.988 23.950 1.00 89.75 180 GLN A CA 1
ATOM 1490 C C . GLN A 1 180 ? -3.011 3.410 23.387 1.00 89.75 180 GLN A C 1
ATOM 1492 O O . GLN A 1 180 ? -2.949 4.375 24.143 1.00 89.75 180 GLN A O 1
ATOM 1497 N N . GLU A 1 181 ? -3.144 3.550 22.071 1.00 86.69 181 GLU A N 1
ATOM 1498 C CA . GLU A 1 181 ? -3.207 4.855 21.423 1.00 86.69 181 GLU A CA 1
ATOM 1499 C C . GLU A 1 181 ? -4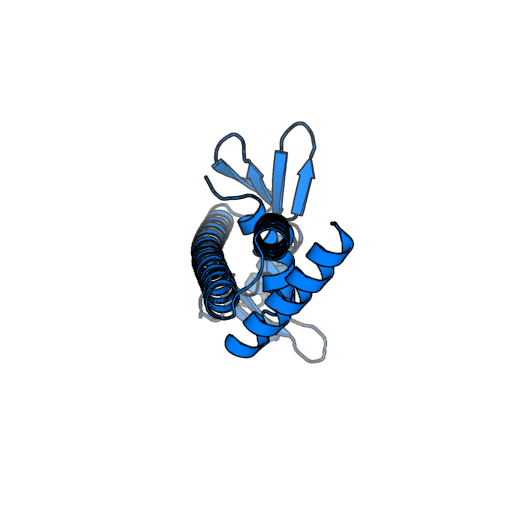.545 5.569 21.669 1.00 86.69 181 GLU A C 1
ATOM 1501 O O . GLU A 1 181 ? -4.571 6.764 21.964 1.00 86.69 181 GLU A O 1
ATOM 1506 N N . ALA A 1 182 ? -5.664 4.843 21.617 1.00 85.50 182 ALA A N 1
ATOM 1507 C CA . ALA A 1 182 ? -6.975 5.391 21.950 1.00 85.50 182 ALA A CA 1
ATOM 1508 C C . ALA A 1 182 ? -6.997 5.902 23.397 1.00 85.50 182 ALA A C 1
ATOM 1510 O O . ALA A 1 182 ? -7.413 7.029 23.640 1.00 85.50 182 ALA A O 1
ATOM 1511 N N . LYS A 1 183 ? -6.429 5.133 24.333 1.00 89.06 183 LYS A N 1
ATOM 1512 C CA . LYS A 1 183 ? -6.280 5.535 25.736 1.00 89.06 183 LYS A CA 1
ATOM 1513 C C . LYS A 1 183 ? -5.405 6.779 25.930 1.00 89.06 183 LYS A C 1
ATOM 1515 O O . LYS A 1 183 ? -5.641 7.524 26.867 1.00 89.06 183 LYS A O 1
ATOM 1520 N N . ARG A 1 184 ? -4.391 7.003 25.088 1.00 91.19 184 ARG A N 1
ATOM 1521 C CA . ARG A 1 184 ? -3.531 8.204 25.152 1.00 91.19 184 ARG A CA 1
ATOM 1522 C C . ARG A 1 184 ? -4.205 9.468 24.625 1.00 91.19 184 ARG A C 1
ATOM 1524 O O . ARG A 1 184 ? -3.711 10.556 24.887 1.00 91.19 184 ARG A O 1
ATOM 1531 N N . THR A 1 185 ? -5.253 9.320 23.818 1.00 87.00 185 THR A N 1
ATOM 1532 C CA . THR A 1 185 ? -5.871 10.420 23.061 1.00 87.00 185 THR A CA 1
ATOM 1533 C C . THR A 1 185 ? -7.293 10.751 23.519 1.00 87.00 185 THR A C 1
ATOM 1535 O O . THR A 1 185 ? -7.948 11.577 22.886 1.00 87.00 185 THR A O 1
ATOM 1538 N N . LEU A 1 186 ? -7.752 10.110 24.596 1.00 85.44 186 LEU A N 1
ATOM 1539 C CA . LEU A 1 186 ? -8.998 10.367 25.321 1.00 85.44 186 LEU A CA 1
ATOM 1540 C C . LEU A 1 186 ? -8.672 10.973 26.685 1.00 85.44 186 LEU A C 1
ATOM 1542 O O . LEU A 1 186 ? -9.448 11.851 27.113 1.00 85.44 186 LEU A O 1
#

Organism: NCBI:txid64971

Sequence (186 aa):
MMQRDTLVAIGGKYWRDNQESLYFEGLHQLEKLNFQVVYDSAGSVNEAILNGEVIPKQEARRLLSELSRAYIWYHFENDEFTYEGLDEAIAQQIIKRLRQQAAAMEDVLKKFNFWLEKRLQILTEGSKKKGASPKELADIERMQNRMLALAKEKNVKWLMEFSKENPKVRREKMMQALYQEAKRTL

pLDDT: mean 87.62, std 6.35, range [60.97, 97.0]

Secondary structure (DSSP, 8-state):
---HHHHHHTT-EEEEESEEEEEE--GGG-TTSSEEEEE-TTS-EEEEEETTEE--HHHHHHHHHHHHH-EEEEETTTTEEEEESS-HHHHHHHHHHHHHHHHHHHHHHHHHHHHHHHHHHHHHHHHHHTT--HHHHHHHHHHHHHHHHHHHHHHHHHHHHTTTS-HHHHHHHHHHHHHHHHHH--